Protein AF-A0A0F8P753-F1 (afdb_monomer_lite)

pLDDT: mean 91.33, std 6.66, range [56.22, 97.69]

Secondary structure (DSSP, 8-state):
-EEEEEEETTTEEEEEEEEE-TTT--EEE---HHHHHHHHHHHHHHHHHHHHHHHTT--HHHHHHHHHTTS---HHHHHHHHHHHHTT------TT-EEEEEEEE--EETTEE-EEEEEEETTT--EEEEEEES---HHHHHHHHHHHS-TTS-EEEEE-S-TTHHHHHHHHHGGGEEEEE-HHHHHHHHHHHS-S--

Foldseek 3Di:
DAWDWDDDPQPGIDIWDKDADPPPRDIDIDDPVVVVVVVVVVLVVVLVVLVVCVVVVQQLCNSQVVCVVPPHDDSVRSVVSNVVVVVPDDDDDDPFAFEKEWEWDFDDDVPATKIWIWIAGPPVRDTQDTDIGSDDDLVVVLVVCVVRDDLVAQYEYEYAPPVCVVVSVCVRNPPSYDYDYDVVNVVVVVCVVVPPPD

Organism: Methanosarcina mazei (NCBI:txid2209)

Structure (mmCIF, N/CA/C/O backbone):
data_AF-A0A0F8P753-F1
#
_entry.id   AF-A0A0F8P753-F1
#
loop_
_atom_site.group_PDB
_atom_site.id
_atom_site.type_symbol
_atom_site.label_atom_id
_atom_site.label_alt_id
_atom_site.label_comp_id
_atom_site.label_asym_id
_atom_site.label_entity_id
_atom_site.label_seq_id
_atom_site.pdbx_PDB_ins_code
_atom_site.Cartn_x
_atom_site.Cartn_y
_atom_site.Cartn_z
_atom_site.occupancy
_atom_site.B_iso_or_equiv
_atom_site.auth_seq_id
_atom_site.auth_comp_id
_atom_site.auth_asym_id
_atom_site.auth_atom_id
_atom_site.pdbx_PDB_model_num
ATOM 1 N N . ASN A 1 1 ? 41.360 5.428 -37.381 1.00 76.94 1 ASN A N 1
ATOM 2 C CA . ASN A 1 1 ? 39.935 5.604 -37.027 1.00 76.94 1 ASN A CA 1
ATOM 3 C C . ASN A 1 1 ? 39.273 4.241 -37.051 1.00 76.94 1 ASN A C 1
ATOM 5 O O . ASN A 1 1 ? 39.752 3.379 -37.779 1.00 76.94 1 ASN A O 1
ATOM 9 N N . GLY A 1 2 ? 38.281 4.022 -36.202 1.00 89.81 2 GLY A N 1
ATOM 10 C CA . GLY A 1 2 ? 37.614 2.740 -35.993 1.00 89.81 2 GLY A CA 1
ATOM 11 C C . GLY A 1 2 ? 36.226 2.973 -35.409 1.00 89.81 2 GLY A C 1
ATOM 12 O O . GLY A 1 2 ? 35.661 4.047 -35.599 1.00 89.81 2 GLY A O 1
ATOM 13 N N . TYR A 1 3 ? 35.701 1.994 -34.686 1.00 92.56 3 TYR A N 1
ATOM 14 C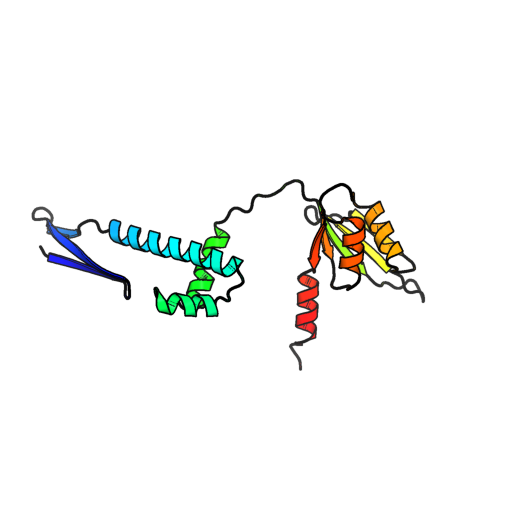 CA . TYR A 1 3 ? 34.392 2.082 -34.053 1.00 92.56 3 TYR A CA 1
ATOM 15 C C . TYR A 1 3 ? 34.370 1.305 -32.740 1.00 92.56 3 TYR A C 1
ATOM 17 O O . TYR A 1 3 ? 35.212 0.429 -32.527 1.00 92.56 3 TYR A O 1
ATOM 25 N N . ASN A 1 4 ? 33.396 1.612 -31.891 1.00 93.25 4 ASN A N 1
ATOM 26 C CA . ASN A 1 4 ? 33.094 0.860 -30.682 1.00 93.25 4 ASN A CA 1
ATOM 27 C C . ASN A 1 4 ? 31.622 0.397 -30.733 1.00 93.25 4 ASN A C 1
ATOM 29 O O . ASN A 1 4 ? 30.740 1.213 -31.018 1.00 93.25 4 ASN A O 1
ATOM 33 N N . PRO A 1 5 ? 31.339 -0.898 -30.507 1.00 93.38 5 PRO A N 1
ATOM 34 C CA . PRO A 1 5 ? 29.973 -1.395 -30.415 1.00 93.38 5 PRO A CA 1
ATOM 35 C C . PRO A 1 5 ? 29.381 -1.108 -29.030 1.00 93.38 5 PRO A C 1
ATOM 37 O O . PRO A 1 5 ? 30.043 -1.296 -28.008 1.00 93.38 5 PRO A O 1
ATOM 40 N N . HIS A 1 6 ? 28.111 -0.714 -28.999 1.00 93.44 6 HIS A N 1
ATOM 41 C CA . HIS A 1 6 ? 27.317 -0.578 -27.781 1.00 93.44 6 HIS A CA 1
ATOM 42 C C . HIS A 1 6 ? 26.113 -1.513 -27.863 1.00 93.44 6 HIS A C 1
ATOM 44 O O . HIS A 1 6 ? 25.147 -1.259 -28.585 1.00 93.44 6 HIS A O 1
ATOM 50 N N . THR A 1 7 ? 26.171 -2.609 -27.110 1.00 93.38 7 THR A N 1
ATOM 51 C CA . THR A 1 7 ? 25.202 -3.710 -27.192 1.00 93.38 7 THR A CA 1
ATOM 52 C C . THR A 1 7 ? 24.274 -3.727 -25.982 1.00 93.38 7 THR A C 1
ATOM 54 O O . THR A 1 7 ? 24.704 -3.623 -24.831 1.00 93.38 7 THR A O 1
ATOM 57 N N . LYS A 1 8 ? 22.982 -3.956 -26.222 1.00 90.62 8 LYS A N 1
ATOM 58 C CA . LYS A 1 8 ? 22.013 -4.340 -25.197 1.00 90.62 8 LYS A CA 1
ATOM 59 C C . LYS A 1 8 ? 21.340 -5.646 -25.601 1.00 90.62 8 LYS A C 1
ATOM 61 O O . LYS A 1 8 ? 20.565 -5.696 -26.553 1.00 90.62 8 LYS A O 1
ATOM 66 N N . GLN A 1 9 ? 21.614 -6.701 -24.835 1.00 88.38 9 GLN A N 1
ATOM 67 C CA . GLN A 1 9 ? 21.029 -8.021 -25.065 1.00 88.38 9 GLN A CA 1
ATOM 68 C C . GLN A 1 9 ? 19.495 -7.954 -25.103 1.00 88.38 9 GLN A C 1
ATOM 70 O O . GLN A 1 9 ? 18.877 -7.335 -24.235 1.00 88.38 9 GLN A O 1
ATOM 75 N N . GLY A 1 10 ? 18.908 -8.589 -26.121 1.00 84.50 10 GLY A N 1
ATOM 76 C CA . GLY A 1 10 ? 17.462 -8.614 -26.355 1.00 84.50 10 GLY A CA 1
ATOM 77 C C . GLY A 1 10 ? 16.883 -7.339 -26.975 1.00 84.50 10 GLY A C 1
ATOM 78 O O . GLY A 1 10 ? 15.688 -7.308 -27.235 1.00 84.50 10 GLY A O 1
ATOM 79 N N . LEU A 1 11 ? 17.696 -6.299 -27.201 1.00 88.06 11 LEU A N 1
ATOM 80 C CA . LEU A 1 11 ? 17.253 -5.040 -27.807 1.00 88.06 11 LEU A CA 1
ATOM 81 C C . LEU A 1 11 ? 17.988 -4.752 -29.117 1.00 88.06 11 LEU A C 1
ATOM 83 O O . LEU A 1 11 ? 17.352 -4.527 -30.140 1.00 88.06 11 LEU A O 1
ATOM 87 N N . GLY A 1 12 ? 19.321 -4.771 -29.098 1.00 90.81 12 GLY A N 1
ATOM 88 C CA . GLY A 1 12 ? 20.119 -4.501 -30.289 1.00 90.81 12 GLY A CA 1
ATOM 89 C C . GLY A 1 12 ? 21.536 -4.041 -29.982 1.00 90.81 12 GLY A C 1
ATOM 90 O O . GLY A 1 12 ? 21.954 -3.954 -28.826 1.00 90.81 12 GLY A O 1
ATOM 91 N N . GLU A 1 13 ? 22.267 -3.746 -31.046 1.00 94.69 13 GLU A N 1
ATOM 92 C CA . GLU A 1 13 ? 23.615 -3.195 -31.017 1.00 94.69 13 GLU A CA 1
ATOM 93 C C . GLU A 1 13 ? 23.675 -1.994 -31.948 1.00 94.69 13 GLU A C 1
ATOM 95 O O . GLU A 1 13 ? 23.110 -2.021 -33.043 1.00 94.69 13 GLU A O 1
ATOM 100 N N . ILE A 1 14 ? 24.378 -0.956 -31.513 1.00 94.62 14 ILE A N 1
ATOM 101 C CA . ILE A 1 14 ? 24.741 0.165 -32.368 1.00 94.62 14 ILE A CA 1
ATOM 102 C C . ILE A 1 14 ? 26.260 0.285 -32.450 1.00 94.62 14 ILE A C 1
ATOM 104 O O . ILE A 1 14 ? 26.987 -0.146 -31.554 1.00 94.62 14 ILE A O 1
ATOM 108 N N . ILE A 1 15 ? 26.741 0.881 -33.534 1.00 95.00 15 ILE A N 1
ATOM 109 C CA . ILE A 1 15 ? 28.165 1.058 -33.799 1.00 95.00 15 ILE A CA 1
ATOM 110 C C . ILE A 1 15 ? 28.455 2.552 -33.811 1.00 95.00 15 ILE A C 1
ATOM 112 O O . ILE A 1 15 ? 27.854 3.285 -34.592 1.00 95.00 15 ILE A O 1
ATOM 116 N N . ILE A 1 16 ? 29.381 2.988 -32.961 1.00 96.06 16 ILE A N 1
ATOM 117 C CA . ILE A 1 16 ? 29.716 4.401 -32.791 1.00 96.06 16 ILE A CA 1
ATOM 118 C C . ILE A 1 16 ? 31.117 4.674 -33.323 1.00 96.06 16 ILE A C 1
ATOM 120 O O . ILE A 1 16 ? 32.059 3.926 -33.040 1.00 96.06 16 ILE A O 1
ATOM 124 N N . GLY A 1 17 ? 31.254 5.741 -34.112 1.00 94.62 17 GLY A N 1
ATOM 125 C CA . GLY A 1 17 ? 32.521 6.138 -34.708 1.00 94.62 17 GLY A CA 1
ATOM 126 C C . GLY A 1 17 ? 33.562 6.514 -33.655 1.00 94.62 17 GLY A C 1
ATOM 127 O O . GLY A 1 17 ? 33.274 7.154 -32.648 1.00 94.62 17 GLY A O 1
ATOM 128 N N . ARG A 1 18 ? 34.814 6.125 -33.894 1.00 94.75 18 ARG A N 1
ATOM 129 C CA . ARG A 1 18 ? 35.960 6.446 -33.040 1.00 94.75 18 ARG A CA 1
ATOM 130 C C . ARG A 1 18 ? 37.100 6.991 -33.886 1.00 94.75 18 ARG A C 1
ATOM 132 O O . ARG A 1 18 ? 37.549 6.360 -34.849 1.00 94.75 18 ARG A O 1
ATOM 139 N N . TYR A 1 19 ? 37.667 8.119 -33.486 1.00 93.06 19 TYR A N 1
ATOM 140 C CA . TYR A 1 19 ? 38.787 8.734 -34.194 1.00 93.06 19 TYR A CA 1
ATOM 141 C C . TYR A 1 19 ? 39.916 9.139 -33.249 1.00 93.06 19 TYR A C 1
ATOM 143 O O . TYR A 1 19 ? 39.723 9.359 -32.055 1.00 93.06 19 TYR A O 1
ATOM 151 N N . LYS A 1 20 ? 41.137 9.190 -33.787 1.00 93.38 20 LYS A N 1
ATOM 152 C CA . LYS A 1 20 ? 42.319 9.666 -33.059 1.00 93.38 20 LYS A CA 1
ATOM 153 C C . LYS A 1 20 ? 42.666 11.057 -33.569 1.00 93.38 20 LYS A C 1
ATOM 155 O O . LYS A 1 20 ? 42.886 11.225 -34.765 1.00 93.38 20 LYS A O 1
ATOM 160 N N . CYS A 1 21 ? 42.716 12.040 -32.677 1.00 91.44 21 CYS A N 1
ATOM 161 C CA . CYS A 1 21 ? 43.089 13.401 -33.029 1.00 91.44 21 CYS A CA 1
ATOM 162 C C . CYS A 1 21 ? 44.5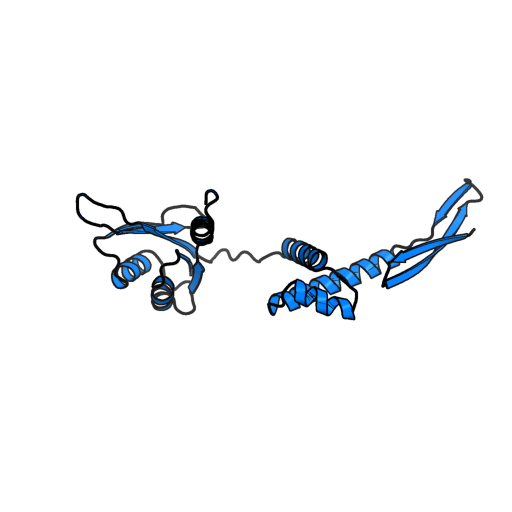57 13.440 -33.468 1.00 91.44 21 CYS A C 1
ATOM 164 O O . CYS A 1 21 ? 45.448 13.050 -32.713 1.00 91.44 21 CYS A O 1
ATOM 166 N N . SER A 1 22 ? 44.822 13.930 -34.679 1.00 90.94 22 SER A N 1
ATOM 167 C CA . SER A 1 22 ? 46.184 14.023 -35.218 1.00 90.94 22 SER A CA 1
ATOM 168 C C . SER A 1 22 ? 47.054 15.056 -34.496 1.00 90.94 22 SER A C 1
ATOM 170 O O . SER A 1 22 ? 48.271 14.944 -34.548 1.00 90.94 22 SER A O 1
ATOM 172 N N . ASN A 1 23 ? 46.447 16.036 -33.814 1.00 92.31 23 ASN A N 1
ATOM 173 C CA . ASN A 1 23 ? 47.168 17.122 -33.146 1.00 92.31 23 ASN A CA 1
ATOM 174 C C . ASN A 1 23 ? 47.616 16.763 -31.717 1.00 92.31 23 ASN A C 1
ATOM 176 O O . ASN A 1 23 ? 48.770 16.960 -31.362 1.00 92.31 23 ASN A O 1
ATOM 180 N N . CYS A 1 24 ? 46.719 16.218 -30.890 1.00 93.44 24 CYS A N 1
ATOM 181 C CA . CYS A 1 24 ? 47.019 15.875 -29.490 1.00 93.44 24 CYS A CA 1
ATOM 182 C C . CYS A 1 24 ? 47.137 14.365 -29.229 1.00 93.44 24 CYS A C 1
ATOM 184 O O . CYS A 1 24 ? 47.465 13.956 -28.119 1.00 93.44 24 CYS A O 1
ATOM 186 N N . GLY A 1 25 ? 46.856 13.516 -30.221 1.00 90.12 25 GLY A N 1
ATOM 187 C CA . GLY A 1 25 ? 46.958 12.061 -30.098 1.00 90.12 25 GLY A CA 1
ATOM 188 C C . GLY A 1 25 ? 45.864 11.396 -29.254 1.00 90.12 25 GLY A C 1
ATOM 189 O O . GLY A 1 25 ? 45.857 10.164 -29.172 1.00 90.12 25 GLY A O 1
ATOM 190 N N . SER A 1 26 ? 44.936 12.154 -28.657 1.00 92.44 26 SER A N 1
ATOM 191 C CA . SER A 1 26 ? 43.806 11.604 -27.901 1.00 92.44 26 SER A CA 1
ATOM 192 C C . SER A 1 26 ? 42.821 10.877 -28.811 1.00 92.44 26 SER A C 1
ATOM 194 O O . SER A 1 26 ? 42.667 11.182 -29.994 1.00 92.44 26 SER A O 1
ATOM 196 N N . THR A 1 27 ? 42.151 9.880 -28.244 1.00 91.38 27 THR A N 1
ATOM 197 C CA . THR A 1 27 ? 41.047 9.187 -28.903 1.00 91.38 27 THR A CA 1
ATOM 198 C C . THR A 1 27 ? 39.735 9.829 -28.480 1.00 91.38 27 THR A C 1
ATOM 200 O O . THR A 1 27 ? 39.522 10.027 -27.288 1.00 91.38 27 THR A O 1
ATOM 203 N N . HIS A 1 28 ? 38.858 10.076 -29.443 1.00 91.56 28 HIS A N 1
ATOM 204 C CA . HIS A 1 28 ? 37.487 10.504 -29.218 1.00 91.56 28 HIS A CA 1
ATOM 205 C C . HIS A 1 28 ? 36.523 9.481 -29.816 1.00 91.56 28 HIS A C 1
ATOM 207 O O . HIS A 1 28 ? 36.839 8.814 -30.808 1.00 91.56 28 HIS A O 1
ATOM 213 N N . GLU A 1 29 ? 35.371 9.350 -29.179 1.00 93.75 29 GLU A N 1
ATOM 214 C CA . GLU A 1 29 ? 34.224 8.592 -29.659 1.00 93.75 29 GLU A CA 1
ATOM 215 C C . GLU A 1 29 ? 33.122 9.597 -30.006 1.00 93.75 29 GLU A C 1
ATOM 217 O O . GLU A 1 29 ? 33.017 10.644 -29.362 1.00 93.75 29 GLU A O 1
ATOM 222 N N . GLU A 1 30 ? 32.363 9.315 -31.059 1.00 93.44 30 GLU A N 1
ATOM 223 C CA . GLU A 1 30 ? 31.163 10.071 -31.397 1.00 93.44 30 GLU A CA 1
ATOM 224 C C . GLU A 1 30 ? 30.104 9.934 -30.296 1.00 93.44 30 GLU A C 1
ATOM 226 O O . GLU A 1 30 ? 30.118 9.004 -29.490 1.00 93.44 30 GLU A O 1
ATOM 231 N N . ASP A 1 31 ? 29.193 10.898 -30.236 1.00 92.56 31 ASP A N 1
ATOM 232 C CA . ASP A 1 31 ? 28.133 10.868 -29.241 1.00 92.56 31 ASP A CA 1
ATOM 233 C C . ASP A 1 31 ? 27.194 9.672 -29.464 1.00 92.56 31 ASP A C 1
ATOM 235 O O . ASP A 1 31 ? 26.782 9.378 -30.587 1.00 92.56 31 ASP A O 1
ATOM 239 N N . HIS A 1 32 ? 26.850 8.996 -28.371 1.00 92.88 32 HIS A N 1
ATOM 240 C CA . HIS A 1 32 ? 25.924 7.867 -28.355 1.00 92.88 32 HIS A CA 1
ATOM 241 C C . HIS A 1 32 ? 24.753 8.090 -27.395 1.00 92.88 32 HIS A C 1
ATOM 243 O O . HIS A 1 32 ? 24.029 7.141 -27.084 1.00 92.88 32 HIS A O 1
ATOM 249 N N . SER A 1 33 ? 24.539 9.336 -26.953 1.00 94.38 33 SER A N 1
ATOM 250 C CA . SER A 1 33 ? 23.432 9.722 -26.071 1.00 94.38 33 SER A CA 1
ATOM 251 C C . SER A 1 33 ? 22.077 9.219 -26.576 1.00 94.38 33 SER A C 1
ATOM 253 O O . SER A 1 33 ? 21.326 8.631 -25.806 1.00 94.38 33 SER A O 1
ATOM 255 N N . PHE A 1 34 ? 21.829 9.290 -27.889 1.00 93.19 34 PHE A N 1
ATOM 256 C CA . PHE A 1 34 ? 20.616 8.765 -28.525 1.00 93.19 34 PHE A CA 1
ATOM 257 C C . PHE A 1 34 ? 20.297 7.307 -28.140 1.00 93.19 34 PHE A C 1
ATOM 259 O O . PHE A 1 34 ? 19.133 6.949 -27.963 1.00 93.19 34 PHE A O 1
ATOM 266 N N . TRP A 1 35 ? 21.310 6.445 -27.997 1.00 94.19 35 TRP A N 1
ATOM 267 C CA . TRP A 1 35 ? 21.109 5.049 -27.595 1.00 94.19 35 TRP A CA 1
ATOM 268 C C . TRP A 1 35 ? 20.723 4.906 -26.129 1.00 94.19 35 TRP A C 1
ATOM 270 O O . TRP A 1 35 ? 19.882 4.071 -25.783 1.00 94.19 35 TRP A O 1
ATOM 280 N N . GLU A 1 36 ? 21.324 5.716 -25.261 1.00 94.12 36 GLU A N 1
ATOM 281 C CA . GLU A 1 36 ? 20.952 5.775 -23.850 1.00 94.12 36 GLU A CA 1
ATOM 282 C C . GLU A 1 36 ? 19.537 6.338 -23.676 1.00 94.12 36 GLU A C 1
ATOM 284 O O . GLU A 1 36 ? 18.738 5.761 -22.932 1.00 94.12 36 GLU A O 1
ATOM 289 N N . ASP A 1 37 ? 19.186 7.377 -24.433 1.00 95.19 37 ASP A N 1
ATOM 290 C CA . ASP A 1 37 ? 17.862 7.999 -24.427 1.00 95.19 37 ASP A CA 1
ATOM 291 C C . ASP A 1 37 ? 16.785 7.022 -24.911 1.00 95.19 37 ASP A C 1
ATOM 293 O O . ASP A 1 37 ? 15.744 6.869 -24.268 1.00 95.19 37 ASP A O 1
ATOM 297 N N . LEU A 1 38 ? 17.050 6.277 -25.991 1.00 93.69 38 LEU A N 1
ATOM 298 C CA . LEU A 1 38 ? 16.129 5.261 -26.505 1.00 93.69 38 LEU A CA 1
ATOM 299 C C . LEU A 1 38 ? 15.880 4.143 -25.482 1.00 93.69 38 LEU A C 1
ATOM 301 O O . LEU A 1 38 ? 14.736 3.728 -25.276 1.00 93.69 38 LEU A O 1
ATOM 305 N N . LYS A 1 39 ? 16.935 3.654 -24.816 1.00 93.56 39 LYS A N 1
ATOM 306 C CA . LYS A 1 39 ? 16.803 2.645 -23.749 1.00 93.56 39 LYS A CA 1
ATOM 307 C C . LYS A 1 39 ? 16.012 3.187 -22.563 1.00 93.56 39 LYS A C 1
ATOM 309 O O . LYS A 1 39 ? 15.191 2.457 -22.009 1.00 93.56 39 LYS A O 1
ATOM 314 N N . THR A 1 40 ? 16.258 4.436 -22.183 1.00 93.19 40 THR A N 1
ATOM 315 C CA . THR A 1 40 ? 15.554 5.106 -21.083 1.00 93.19 40 THR A CA 1
ATOM 316 C C . THR A 1 40 ? 14.064 5.212 -21.394 1.00 93.19 40 THR A C 1
ATOM 318 O O . THR A 1 40 ? 13.252 4.697 -20.628 1.00 93.19 40 THR A O 1
ATOM 321 N N . LEU A 1 41 ? 13.710 5.724 -22.576 1.00 94.06 41 LEU A N 1
ATOM 322 C CA . LEU A 1 41 ? 12.324 5.828 -23.039 1.00 94.06 41 LEU A CA 1
ATOM 323 C C . LEU A 1 41 ? 11.602 4.471 -23.042 1.00 94.06 41 LEU A C 1
ATOM 325 O O . LEU A 1 41 ? 10.448 4.367 -22.615 1.00 94.06 41 LEU A O 1
ATOM 329 N N . LEU A 1 42 ? 12.279 3.416 -23.506 1.00 93.00 42 LEU A N 1
ATOM 330 C CA . LEU A 1 42 ? 11.729 2.061 -23.503 1.00 93.00 42 LEU A CA 1
ATOM 331 C C . LEU A 1 42 ? 11.444 1.569 -22.078 1.00 93.00 42 LEU A C 1
ATOM 333 O O . LEU A 1 42 ? 10.379 1.012 -21.814 1.00 93.00 42 LEU A O 1
ATOM 337 N N . TYR A 1 43 ? 12.384 1.751 -21.151 1.00 91.19 43 TYR A N 1
ATOM 338 C CA . TYR A 1 43 ? 12.215 1.288 -19.773 1.00 91.19 43 TYR A CA 1
ATOM 339 C C . TYR A 1 43 ? 11.174 2.098 -19.005 1.00 91.19 43 TYR A C 1
ATOM 341 O O . TYR A 1 43 ? 10.416 1.509 -18.236 1.00 91.19 43 TYR A O 1
ATOM 349 N N . ASP A 1 44 ? 11.072 3.399 -19.255 1.00 91.00 44 ASP A N 1
ATOM 350 C CA . ASP A 1 44 ? 10.013 4.232 -18.686 1.00 91.00 44 ASP A CA 1
ATOM 351 C C . ASP A 1 44 ? 8.635 3.805 -19.207 1.00 91.00 44 ASP A C 1
ATOM 353 O O . ASP A 1 44 ? 7.681 3.686 -18.436 1.00 91.00 44 ASP A O 1
ATOM 357 N N . SER A 1 45 ? 8.543 3.442 -20.490 1.00 92.69 45 SER A N 1
ATOM 358 C CA . SER A 1 45 ? 7.319 2.872 -21.066 1.00 92.69 45 SER A CA 1
ATOM 359 C C . SER A 1 45 ? 6.936 1.543 -20.405 1.00 92.69 45 SER A C 1
ATOM 361 O O . SER A 1 45 ? 5.760 1.313 -20.116 1.00 92.69 45 SER A O 1
ATOM 363 N N . PHE A 1 46 ? 7.914 0.679 -20.102 1.00 93.31 46 PHE A N 1
ATOM 364 C CA . PHE A 1 46 ? 7.659 -0.542 -19.334 1.00 93.31 46 PHE A CA 1
ATOM 365 C C . PHE A 1 46 ? 7.185 -0.251 -17.908 1.00 93.31 46 PHE A C 1
ATOM 367 O O . PHE A 1 46 ? 6.285 -0.937 -17.435 1.00 93.31 46 PHE A O 1
ATOM 374 N N . ASN A 1 47 ? 7.717 0.771 -17.234 1.00 91.62 47 ASN A N 1
ATOM 375 C CA . ASN A 1 47 ? 7.256 1.142 -15.893 1.00 91.62 47 ASN A CA 1
ATOM 376 C C . ASN A 1 47 ? 5.778 1.545 -15.894 1.00 91.62 47 ASN A C 1
ATOM 378 O O . ASN A 1 47 ? 5.009 1.026 -15.084 1.00 91.62 47 ASN A O 1
ATOM 382 N N . ASN A 1 48 ? 5.368 2.385 -16.847 1.00 91.25 48 ASN A N 1
ATOM 383 C CA . ASN A 1 48 ? 3.965 2.770 -17.023 1.00 91.25 48 ASN A CA 1
ATOM 384 C C . ASN A 1 48 ? 3.085 1.541 -17.297 1.00 91.25 48 ASN A C 1
ATOM 386 O O . ASN A 1 48 ? 2.015 1.375 -16.711 1.00 91.25 48 ASN A O 1
ATOM 390 N N . PHE A 1 49 ? 3.562 0.627 -18.145 1.00 94.25 49 PHE A N 1
ATOM 391 C CA . PHE A 1 49 ? 2.872 -0.631 -18.423 1.00 94.25 49 PHE A CA 1
ATOM 392 C C . PHE A 1 49 ? 2.713 -1.500 -17.163 1.00 94.25 49 PHE A C 1
ATOM 394 O O . PHE A 1 49 ? 1.624 -2.013 -16.894 1.00 94.25 49 PHE A O 1
ATOM 401 N N . PHE A 1 50 ? 3.757 -1.617 -16.338 1.00 95.25 50 PHE A N 1
ATOM 402 C CA . PHE A 1 50 ? 3.694 -2.347 -15.070 1.00 95.25 50 PHE A CA 1
ATOM 403 C C . PHE A 1 50 ? 2.698 -1.721 -14.098 1.00 95.25 50 PHE A C 1
ATOM 405 O O . PHE A 1 50 ? 1.960 -2.458 -13.446 1.00 95.25 50 PHE A O 1
ATOM 412 N N . GLN A 1 51 ? 2.638 -0.391 -14.013 1.00 92.38 51 GLN A N 1
ATOM 413 C CA . GLN A 1 51 ? 1.668 0.307 -13.166 1.00 92.38 51 GLN A CA 1
ATOM 414 C C . GLN A 1 51 ? 0.226 -0.042 -13.550 1.00 92.38 51 GLN A C 1
ATOM 416 O O . GLN A 1 51 ? -0.567 -0.385 -12.674 1.00 92.38 51 GLN A O 1
ATOM 421 N N . VAL A 1 52 ? -0.096 -0.052 -14.848 1.00 94.75 52 VAL A N 1
ATOM 422 C CA . VAL A 1 52 ? -1.426 -0.448 -15.343 1.00 94.75 52 VAL A CA 1
ATOM 423 C C . VAL A 1 52 ? -1.744 -1.900 -14.977 1.00 94.75 52 VAL A C 1
ATOM 425 O O . VAL A 1 52 ? -2.821 -2.195 -14.459 1.00 94.75 52 VAL A O 1
ATOM 428 N N . LEU A 1 53 ? -0.803 -2.825 -15.171 1.00 96.12 53 LEU A N 1
ATOM 429 C CA . LEU A 1 53 ? -1.013 -4.228 -14.800 1.00 96.12 53 LEU A CA 1
ATOM 430 C C . LEU A 1 53 ? -1.197 -4.408 -13.285 1.00 96.12 53 LEU A C 1
ATOM 432 O O . LEU A 1 53 ? -2.045 -5.191 -12.849 1.00 96.12 53 LEU A O 1
ATOM 436 N N . ARG A 1 54 ? -0.451 -3.656 -12.469 1.00 95.06 54 ARG A N 1
ATOM 437 C CA . ARG A 1 54 ? -0.606 -3.657 -11.008 1.00 95.06 54 ARG A CA 1
ATOM 438 C C . ARG A 1 54 ? -1.936 -3.064 -10.562 1.00 95.06 54 ARG A C 1
ATOM 440 O O . ARG A 1 54 ? -2.529 -3.619 -9.639 1.00 95.06 54 ARG A O 1
ATOM 447 N N . TYR A 1 55 ? -2.427 -2.027 -11.236 1.00 92.50 55 TYR A N 1
ATOM 448 C CA . TYR A 1 55 ? -3.770 -1.483 -11.023 1.00 92.50 55 TYR A CA 1
ATOM 449 C C . TYR A 1 55 ? -4.858 -2.542 -11.267 1.00 92.50 55 TYR A C 1
ATOM 451 O O . TYR A 1 55 ? -5.801 -2.662 -10.489 1.00 92.50 55 TYR A O 1
ATOM 459 N N . HIS A 1 56 ? -4.674 -3.400 -12.273 1.00 95.81 56 HIS A N 1
ATOM 460 C CA . HIS A 1 56 ? -5.544 -4.552 -12.540 1.00 95.81 56 HIS A CA 1
ATOM 461 C C . HIS A 1 56 ? -5.210 -5.808 -11.710 1.00 95.81 56 HIS A C 1
ATOM 463 O O . HIS A 1 56 ? -5.643 -6.909 -12.046 1.00 95.81 56 HIS A O 1
ATOM 469 N N . ASN A 1 57 ? -4.468 -5.665 -10.607 1.00 93.69 57 ASN A N 1
ATOM 470 C CA . ASN A 1 57 ? -4.104 -6.734 -9.670 1.00 93.69 57 ASN A CA 1
ATOM 471 C C . ASN A 1 57 ? -3.277 -7.895 -10.258 1.00 93.69 57 ASN A C 1
ATOM 473 O O . ASN A 1 57 ? -3.123 -8.925 -9.598 1.00 93.69 57 ASN A O 1
ATOM 477 N N . VAL A 1 58 ? -2.662 -7.740 -11.433 1.00 97.06 58 VAL A N 1
ATOM 478 C CA . VAL A 1 58 ? -1.796 -8.776 -12.025 1.00 97.06 58 VAL A CA 1
ATOM 479 C C . VAL A 1 58 ? -0.538 -8.939 -11.177 1.00 97.06 58 VAL A C 1
ATOM 481 O O . VAL A 1 58 ? 0.179 -7.968 -10.932 1.00 97.06 58 VAL A O 1
ATOM 484 N N . SER A 1 59 ? -0.264 -10.151 -10.690 1.00 97.06 59 SER A N 1
ATOM 485 C CA . SER A 1 59 ? 0.891 -10.416 -9.821 1.00 97.06 59 SER A CA 1
ATOM 486 C C . SER A 1 59 ? 2.217 -10.092 -10.523 1.00 97.06 59 SER A C 1
ATOM 488 O O . SER A 1 59 ? 2.310 -10.150 -11.743 1.00 97.06 59 SER A O 1
ATOM 490 N N . TYR A 1 60 ? 3.278 -9.789 -9.767 1.00 97.12 60 TYR A N 1
ATOM 491 C CA . TYR A 1 60 ? 4.602 -9.543 -10.361 1.00 97.12 60 TYR A CA 1
ATOM 492 C C . TYR A 1 60 ? 5.151 -10.748 -11.141 1.00 97.12 60 TYR A C 1
ATOM 494 O O . TYR A 1 60 ? 5.928 -10.556 -12.069 1.00 97.12 60 TYR A O 1
ATOM 502 N N . GLU A 1 61 ? 4.745 -11.966 -10.763 1.00 97.69 61 GLU A N 1
ATOM 503 C CA . GLU A 1 61 ? 5.027 -13.182 -11.535 1.00 97.69 61 GLU A CA 1
ATOM 504 C C . GLU A 1 61 ? 4.274 -13.144 -12.868 1.00 97.69 61 GLU A C 1
ATOM 506 O O . GLU A 1 61 ? 4.893 -13.217 -13.915 1.00 97.69 61 GLU A O 1
ATOM 511 N N . GLY A 1 62 ? 2.965 -12.873 -12.847 1.00 97.38 62 GLY A N 1
ATOM 512 C CA . GLY A 1 62 ? 2.173 -12.770 -14.075 1.00 97.38 62 GLY A CA 1
ATOM 513 C C . GLY A 1 62 ? 2.647 -11.652 -15.008 1.00 97.38 62 GLY A C 1
ATOM 514 O O . GLY A 1 62 ? 2.602 -11.799 -16.223 1.00 97.38 62 GLY A O 1
ATOM 515 N N . ILE A 1 63 ? 3.153 -10.540 -14.465 1.00 97.62 63 ILE A N 1
ATOM 516 C CA . ILE A 1 63 ? 3.789 -9.493 -15.278 1.00 97.62 63 ILE A CA 1
ATOM 517 C C . ILE A 1 63 ? 5.103 -10.003 -15.890 1.00 97.62 63 ILE A C 1
ATOM 519 O O . ILE A 1 63 ? 5.370 -9.706 -17.050 1.00 97.62 63 ILE A O 1
ATOM 523 N N . SER A 1 64 ? 5.909 -10.765 -15.141 1.00 97.69 64 SER A N 1
ATOM 524 C CA . SER A 1 64 ? 7.114 -11.433 -15.660 1.00 97.69 64 SER A CA 1
ATOM 525 C C . SER A 1 64 ? 6.757 -12.332 -16.847 1.00 97.69 64 SER A C 1
ATOM 527 O O . SER A 1 64 ? 7.351 -12.181 -17.910 1.00 97.69 64 SER A O 1
ATOM 529 N N . ASP A 1 65 ? 5.726 -13.168 -16.698 1.00 97.69 65 ASP A N 1
ATOM 530 C CA . ASP A 1 65 ? 5.250 -14.076 -17.748 1.00 97.69 65 ASP A CA 1
ATOM 531 C C . ASP A 1 65 ? 4.803 -13.311 -19.004 1.00 97.69 65 ASP A C 1
ATOM 533 O O . ASP A 1 65 ? 5.132 -13.688 -20.125 1.00 97.69 65 ASP A O 1
ATOM 537 N N . VAL A 1 66 ? 4.082 -12.193 -18.840 1.00 96.25 66 VAL A N 1
ATOM 538 C CA . VAL A 1 66 ? 3.702 -11.318 -19.966 1.00 96.25 66 VAL A CA 1
ATOM 539 C C . VAL A 1 66 ? 4.940 -10.722 -20.643 1.00 96.25 66 VAL A C 1
ATOM 541 O O . VAL A 1 66 ? 5.004 -10.642 -21.871 1.00 96.25 66 VAL A O 1
ATOM 544 N N . MET A 1 67 ? 5.933 -10.305 -19.859 1.00 94.81 67 MET A N 1
ATOM 545 C CA . MET A 1 67 ? 7.153 -9.701 -20.387 1.00 94.81 67 MET A CA 1
ATOM 546 C C . MET A 1 67 ? 8.046 -10.693 -21.122 1.00 94.81 67 MET A C 1
ATOM 548 O O . MET A 1 67 ? 8.768 -10.263 -22.019 1.00 94.81 67 MET A O 1
ATOM 552 N N . ASP A 1 68 ? 7.968 -11.991 -20.836 1.00 94.69 68 ASP A N 1
ATOM 553 C CA . ASP A 1 68 ? 8.713 -13.011 -21.582 1.00 94.69 68 ASP A CA 1
ATOM 554 C C . ASP A 1 68 ? 8.353 -13.037 -23.079 1.00 94.69 68 ASP A C 1
ATOM 556 O O . ASP A 1 68 ? 9.201 -13.370 -23.907 1.00 94.69 68 ASP A O 1
ATOM 560 N N . PHE A 1 69 ? 7.144 -12.595 -23.451 1.00 93.19 69 PHE A N 1
ATOM 561 C CA . PHE A 1 69 ? 6.727 -12.452 -24.853 1.00 93.19 69 PHE A CA 1
ATOM 562 C C . PHE A 1 69 ? 7.216 -11.162 -25.528 1.00 93.19 69 PHE A C 1
ATOM 564 O O . PHE A 1 69 ? 7.203 -11.075 -26.755 1.00 93.19 69 PHE A O 1
ATOM 571 N N . ILE A 1 70 ? 7.601 -10.145 -24.752 1.00 91.31 70 ILE A N 1
ATOM 572 C CA . ILE A 1 70 ? 7.900 -8.792 -25.252 1.00 91.31 70 ILE A CA 1
ATOM 573 C C . ILE A 1 70 ? 9.395 -8.502 -25.123 1.00 91.31 70 ILE A C 1
ATOM 575 O O . ILE A 1 70 ? 10.092 -8.254 -26.103 1.00 91.31 70 ILE A O 1
ATOM 579 N N . PHE A 1 71 ? 9.876 -8.503 -23.885 1.00 91.38 71 PHE A N 1
ATOM 580 C CA . PHE A 1 71 ? 11.260 -8.280 -23.508 1.00 91.38 71 PHE A CA 1
ATOM 581 C C . PHE A 1 71 ? 11.455 -8.887 -22.111 1.00 91.38 71 PHE A C 1
ATOM 583 O O . PHE A 1 71 ? 11.002 -8.272 -21.141 1.00 91.38 71 PHE A O 1
ATOM 590 N N . PRO A 1 72 ? 12.101 -10.061 -21.979 1.00 92.56 72 PRO A N 1
ATOM 591 C CA . PRO A 1 72 ? 12.133 -10.811 -20.727 1.00 92.56 72 PRO A CA 1
ATOM 592 C C . PRO A 1 72 ? 12.577 -9.976 -19.525 1.00 92.56 72 PRO A C 1
ATOM 594 O O . PRO A 1 72 ? 13.631 -9.324 -19.529 1.00 92.56 72 PRO A O 1
ATOM 597 N N . ARG A 1 73 ? 11.765 -10.002 -18.467 1.00 93.00 73 ARG A N 1
ATOM 598 C CA . ARG A 1 73 ? 12.016 -9.304 -17.202 1.00 93.00 73 ARG A CA 1
ATOM 599 C C . ARG A 1 73 ? 11.635 -10.205 -16.056 1.00 93.00 73 ARG A C 1
ATOM 601 O O . ARG A 1 73 ? 10.468 -10.509 -15.900 1.00 93.00 73 ARG A O 1
ATOM 608 N N . SER A 1 74 ? 12.598 -10.520 -15.194 1.00 94.94 74 SER A N 1
ATOM 609 C CA . SER A 1 74 ? 12.300 -11.259 -13.971 1.00 94.94 74 SER A CA 1
ATOM 610 C C . SER A 1 74 ? 11.281 -10.517 -13.104 1.00 94.94 74 SER A C 1
ATOM 612 O O . SER A 1 74 ? 11.331 -9.284 -12.997 1.00 94.94 74 SER A O 1
ATOM 614 N N . LYS A 1 75 ? 10.471 -11.270 -12.355 1.00 96.81 75 LYS A N 1
ATOM 615 C CA . LYS A 1 75 ? 9.634 -10.765 -11.252 1.00 96.81 75 LYS A CA 1
ATOM 616 C C . LYS A 1 75 ? 10.339 -9.705 -10.399 1.00 96.81 75 LYS A C 1
ATOM 618 O O . LYS A 1 75 ? 9.764 -8.667 -10.089 1.00 96.81 75 LYS A O 1
ATOM 623 N N . SER A 1 76 ? 11.589 -9.956 -10.004 1.00 97.00 76 SER A N 1
ATOM 624 C CA . SER A 1 76 ? 12.372 -9.038 -9.163 1.00 97.00 76 SER A CA 1
ATOM 625 C C . SER A 1 76 ? 12.699 -7.715 -9.860 1.00 97.00 76 SER A C 1
ATOM 627 O O . SER A 1 76 ? 12.728 -6.666 -9.216 1.00 97.00 76 SER A O 1
ATOM 629 N N . THR A 1 77 ? 12.922 -7.747 -11.175 1.00 94.44 77 THR A N 1
ATOM 630 C CA . THR A 1 77 ? 13.160 -6.546 -11.978 1.00 94.44 77 THR A CA 1
ATOM 631 C C . THR A 1 77 ? 11.882 -5.733 -12.107 1.00 94.44 77 THR A C 1
ATOM 633 O O . THR A 1 77 ? 11.928 -4.530 -11.866 1.00 94.44 77 THR A O 1
ATOM 636 N N . VAL A 1 78 ? 10.753 -6.385 -12.408 1.00 96.06 78 VAL A N 1
ATOM 637 C CA . VAL A 1 78 ? 9.427 -5.746 -12.452 1.00 96.06 78 VAL A CA 1
ATOM 638 C C . VAL A 1 78 ? 9.103 -5.089 -11.111 1.00 96.06 78 VAL A C 1
ATOM 640 O O . VAL A 1 78 ? 8.749 -3.915 -11.073 1.00 96.06 78 VAL A O 1
ATOM 643 N N . LEU A 1 79 ? 9.286 -5.819 -10.006 1.00 95.38 79 LEU A N 1
ATOM 644 C CA . LEU A 1 79 ? 9.037 -5.333 -8.649 1.00 95.38 79 LEU A CA 1
ATOM 645 C C . LEU A 1 79 ? 9.806 -4.043 -8.350 1.00 95.38 79 LEU A C 1
ATOM 647 O O . LEU A 1 79 ? 9.216 -3.044 -7.946 1.00 95.38 79 LEU A O 1
ATOM 651 N N . ARG A 1 80 ? 11.127 -4.061 -8.563 1.00 94.88 80 ARG A N 1
ATOM 652 C CA .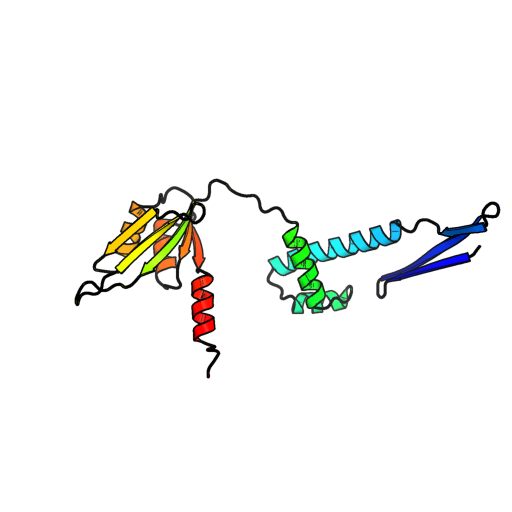 ARG A 1 80 ? 11.990 -2.902 -8.308 1.00 94.88 80 ARG A CA 1
ATOM 653 C C . ARG A 1 80 ? 11.612 -1.719 -9.192 1.00 94.88 80 ARG A C 1
ATOM 655 O O . ARG A 1 80 ? 11.590 -0.591 -8.721 1.00 94.88 80 ARG A O 1
ATOM 662 N N . ALA A 1 81 ? 11.324 -1.976 -10.464 1.00 92.44 81 ALA A N 1
ATOM 663 C CA . ALA A 1 81 ? 10.971 -0.932 -11.413 1.00 92.44 81 ALA A CA 1
ATOM 664 C C . ALA A 1 81 ? 9.635 -0.262 -11.042 1.00 92.44 81 ALA A C 1
ATOM 666 O O . ALA A 1 81 ? 9.547 0.964 -11.030 1.00 92.44 81 ALA A O 1
ATOM 667 N N . PHE A 1 82 ? 8.644 -1.056 -10.622 1.00 92.56 82 PHE A N 1
ATOM 668 C CA . PHE A 1 82 ? 7.375 -0.556 -10.099 1.00 92.56 82 PHE A CA 1
ATOM 669 C C . PHE A 1 82 ? 7.566 0.311 -8.845 1.00 92.56 82 PHE A C 1
ATOM 671 O O . PHE A 1 82 ? 7.092 1.443 -8.825 1.00 92.56 82 PHE A O 1
ATOM 678 N N . TYR A 1 83 ? 8.296 -0.168 -7.828 1.00 90.81 83 TYR A N 1
ATOM 679 C CA . TYR A 1 83 ? 8.533 0.614 -6.604 1.00 90.81 83 TYR A CA 1
ATOM 680 C C . TYR A 1 83 ? 9.280 1.920 -6.872 1.00 90.81 83 TYR A C 1
ATOM 682 O O . TYR A 1 83 ? 8.846 2.966 -6.402 1.00 90.81 83 TYR A O 1
ATOM 690 N N . ASN A 1 84 ? 10.333 1.885 -7.692 1.00 89.81 84 ASN A N 1
ATOM 691 C CA . ASN A 1 84 ? 11.063 3.091 -8.083 1.00 89.81 84 ASN A CA 1
ATOM 692 C C . ASN A 1 84 ? 10.170 4.104 -8.820 1.00 89.81 84 ASN A C 1
ATOM 694 O O . ASN A 1 84 ? 10.438 5.301 -8.770 1.00 89.81 84 ASN A O 1
ATOM 698 N N . GLY A 1 85 ? 9.154 3.632 -9.552 1.00 86.50 85 GLY A N 1
ATOM 699 C CA . GLY A 1 85 ? 8.138 4.489 -10.160 1.00 86.50 85 GLY A CA 1
ATOM 700 C C . GLY A 1 85 ? 7.228 5.105 -9.101 1.00 86.50 85 GLY A C 1
ATOM 701 O O . GLY A 1 85 ? 7.092 6.320 -9.048 1.00 86.50 85 GLY A O 1
ATOM 702 N N . MET A 1 86 ? 6.680 4.278 -8.207 1.00 85.12 86 MET A N 1
ATOM 703 C CA . MET A 1 86 ? 5.790 4.729 -7.131 1.00 85.12 86 MET A CA 1
ATOM 704 C C . MET A 1 86 ? 6.448 5.730 -6.172 1.00 85.12 86 MET A C 1
ATOM 706 O O . MET A 1 86 ? 5.773 6.632 -5.696 1.00 85.12 86 MET A O 1
ATOM 710 N N . GLU A 1 87 ? 7.750 5.608 -5.899 1.00 85.50 87 GLU A N 1
ATOM 711 C CA . GLU A 1 87 ? 8.492 6.566 -5.060 1.00 85.50 87 GLU A CA 1
ATOM 712 C C . GLU A 1 87 ? 8.586 7.970 -5.672 1.00 85.50 87 GLU A C 1
ATOM 714 O O . GLU A 1 87 ? 8.767 8.947 -4.947 1.00 85.50 87 GLU A O 1
ATOM 719 N N . LYS A 1 88 ? 8.483 8.081 -7.001 1.00 83.19 88 LYS A N 1
ATOM 720 C CA . LYS A 1 88 ? 8.533 9.363 -7.716 1.00 83.19 88 LYS A CA 1
ATOM 721 C C . LYS A 1 88 ? 7.160 10.014 -7.854 1.00 83.19 88 LYS A C 1
ATOM 723 O O . LYS A 1 88 ? 7.097 11.202 -8.159 1.00 83.19 88 LYS A O 1
ATOM 728 N N . GLU A 1 89 ? 6.086 9.253 -7.655 1.00 80.94 89 GLU A N 1
ATOM 729 C CA . GLU A 1 89 ? 4.726 9.771 -7.746 1.00 80.94 89 GLU A CA 1
ATOM 730 C C . GLU A 1 89 ? 4.426 10.689 -6.562 1.00 80.94 89 GLU A C 1
ATOM 732 O O . GLU A 1 89 ? 4.542 10.314 -5.392 1.00 80.94 89 GLU A O 1
ATOM 737 N N . THR A 1 90 ? 4.003 11.913 -6.864 1.00 76.94 90 THR A N 1
ATOM 738 C CA . THR A 1 90 ? 3.520 12.844 -5.852 1.00 76.94 90 THR A CA 1
ATOM 739 C C . THR A 1 90 ? 2.057 12.540 -5.571 1.00 76.94 90 THR A C 1
ATOM 741 O O . THR A 1 90 ? 1.160 12.885 -6.336 1.00 76.94 90 THR A O 1
ATOM 744 N N . VAL A 1 91 ? 1.791 11.887 -4.442 1.00 71.25 91 VAL A N 1
ATOM 745 C CA . VAL A 1 91 ? 0.413 11.725 -3.974 1.00 71.25 91 VAL A CA 1
ATOM 746 C C . VAL A 1 91 ? -0.092 13.104 -3.537 1.00 71.25 91 VAL A C 1
ATOM 748 O O . VAL A 1 91 ? 0.511 13.700 -2.639 1.00 71.25 91 VAL A O 1
ATOM 751 N N . PRO A 1 92 ? -1.164 13.647 -4.147 1.00 68.75 92 PRO A N 1
ATOM 752 C CA . PRO A 1 92 ? -1.703 14.930 -3.728 1.00 68.75 92 PRO A CA 1
ATOM 753 C C . PRO A 1 92 ? -2.174 14.811 -2.278 1.00 68.75 92 PRO A C 1
ATOM 755 O O . PRO A 1 92 ? -3.060 14.019 -1.956 1.00 68.75 92 PRO A O 1
ATOM 758 N N . PHE A 1 93 ? -1.556 15.588 -1.392 1.00 61.66 93 PHE A N 1
ATOM 759 C CA . PHE A 1 93 ? -1.970 15.650 -0.001 1.00 61.66 93 PHE A CA 1
ATOM 760 C C . PHE A 1 93 ? -3.284 16.429 0.075 1.00 61.66 93 PHE A C 1
ATOM 762 O O . PHE A 1 93 ? -3.329 17.616 -0.242 1.00 61.66 93 PHE A O 1
ATOM 769 N N . SER A 1 94 ? -4.367 15.758 0.464 1.00 66.12 94 SER A N 1
ATOM 770 C CA . SER A 1 94 ? -5.616 16.442 0.785 1.00 66.12 94 SER A CA 1
ATOM 771 C C . SER A 1 94 ? -5.554 16.890 2.240 1.00 66.12 94 SER A C 1
ATOM 773 O O . SER A 1 94 ? -5.580 16.061 3.147 1.00 66.12 94 SER A O 1
ATOM 775 N N . GLU A 1 95 ? -5.447 18.199 2.470 1.00 61.97 95 GLU A N 1
ATOM 776 C CA . GLU A 1 95 ? -5.351 18.762 3.824 1.00 61.97 95 GLU A CA 1
ATOM 777 C C . GLU A 1 95 ? -6.627 18.572 4.660 1.00 61.97 95 GLU A C 1
ATOM 779 O O . GLU A 1 95 ? -6.572 18.705 5.881 1.00 61.97 95 GLU A O 1
ATOM 784 N N . ASN A 1 96 ? -7.745 18.209 4.024 1.00 69.19 96 ASN A N 1
ATOM 785 C CA . ASN A 1 96 ? -9.078 18.260 4.627 1.00 69.19 96 ASN A CA 1
ATOM 786 C C . ASN A 1 96 ? -9.676 16.890 4.973 1.00 69.19 96 ASN A C 1
ATOM 788 O O . ASN A 1 96 ? -10.851 16.819 5.316 1.00 69.19 96 ASN A O 1
ATOM 792 N N . ILE A 1 97 ? -8.920 15.792 4.873 1.00 76.44 97 ILE A N 1
ATOM 793 C CA . ILE A 1 97 ? -9.436 14.481 5.291 1.00 76.44 97 ILE A CA 1
ATOM 794 C C . ILE A 1 97 ? -9.137 14.295 6.776 1.00 76.44 97 ILE A C 1
ATOM 796 O O . ILE A 1 97 ? -7.976 14.180 7.172 1.00 76.4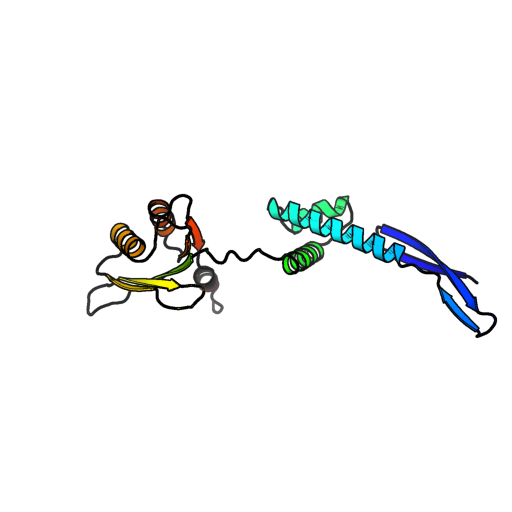4 97 ILE A O 1
ATOM 800 N N . HIS A 1 98 ? -10.185 14.236 7.597 1.00 87.94 98 HIS A N 1
ATOM 801 C CA . HIS A 1 98 ? -10.045 13.927 9.015 1.00 87.94 98 HIS A CA 1
ATOM 802 C C . HIS A 1 98 ? -9.693 12.441 9.164 1.00 87.94 98 HIS A C 1
ATOM 804 O O . HIS A 1 98 ? -10.504 11.560 8.869 1.00 87.94 98 HIS A O 1
ATOM 810 N N . MET A 1 99 ? -8.451 12.165 9.564 1.00 92.56 99 MET A N 1
ATOM 811 C CA . MET A 1 99 ? -7.936 10.811 9.754 1.00 92.56 99 MET A CA 1
ATOM 812 C C . MET A 1 99 ? -7.904 10.472 11.239 1.00 92.56 99 MET A C 1
ATOM 814 O O . MET A 1 99 ? -7.241 11.164 12.013 1.00 92.56 99 MET A O 1
ATOM 818 N N . VAL A 1 100 ? -8.575 9.392 11.634 1.00 95.19 100 VAL A N 1
ATOM 819 C CA . VAL A 1 100 ? -8.667 8.984 13.039 1.00 95.19 100 VAL A CA 1
ATOM 820 C C . VAL A 1 100 ? -8.383 7.499 13.231 1.00 95.19 100 VAL A C 1
ATOM 822 O O . VAL A 1 100 ? -8.738 6.652 12.407 1.00 95.19 100 VAL A O 1
ATOM 825 N N . HIS A 1 101 ? -7.752 7.180 14.354 1.00 95.62 101 HIS A N 1
ATOM 826 C CA . HIS A 1 101 ? -7.603 5.824 14.862 1.00 95.62 101 HIS A CA 1
ATOM 827 C C . HIS A 1 101 ? -8.669 5.573 15.921 1.00 95.62 101 HIS A C 1
ATOM 829 O O . HIS A 1 101 ? -8.719 6.279 16.928 1.00 95.62 101 HIS A O 1
ATOM 835 N N . TYR A 1 102 ? -9.503 4.567 15.687 1.00 96.06 102 TYR A N 1
ATOM 836 C CA . TYR A 1 102 ? -10.457 4.062 16.661 1.00 96.06 102 TYR A CA 1
ATOM 837 C C . TYR A 1 102 ? -9.935 2.746 17.237 1.00 96.06 102 TYR A C 1
ATOM 839 O O . TYR A 1 102 ? -9.666 1.806 16.485 1.00 96.06 102 TYR A O 1
ATOM 847 N N . ASP A 1 103 ? -9.793 2.694 18.559 1.00 93.75 103 ASP A N 1
ATOM 848 C CA . ASP A 1 103 ? -9.299 1.525 19.287 1.00 93.75 103 ASP A CA 1
ATOM 849 C C . ASP A 1 103 ? -10.234 1.160 20.445 1.00 93.75 103 ASP A C 1
ATOM 851 O O . ASP A 1 103 ? -10.883 2.019 21.056 1.00 93.75 103 ASP A O 1
ATOM 855 N N . GLU A 1 104 ? -10.277 -0.131 20.758 1.00 92.25 104 GLU A N 1
ATOM 856 C CA . GLU A 1 104 ? -11.128 -0.707 21.790 1.00 92.25 104 GLU A CA 1
ATOM 857 C C . GLU A 1 104 ? -10.273 -1.473 22.799 1.00 92.25 104 GLU A C 1
ATOM 859 O O . GLU A 1 104 ? -9.569 -2.425 22.465 1.00 92.25 104 GLU A O 1
ATOM 864 N N . GLN A 1 105 ? -10.384 -1.117 24.076 1.00 91.44 105 GLN A N 1
ATOM 865 C CA . GLN A 1 105 ? -9.714 -1.837 25.155 1.00 91.44 105 GLN A CA 1
ATOM 866 C C . GLN A 1 105 ? -10.732 -2.450 26.113 1.00 91.44 105 GLN A C 1
ATOM 868 O O . GLN A 1 105 ? -11.833 -1.939 26.318 1.00 91.44 105 GLN A O 1
ATOM 873 N N . HIS A 1 106 ? -10.335 -3.554 26.747 1.00 92.56 106 HIS A N 1
ATOM 874 C CA . HIS A 1 106 ? -11.182 -4.352 27.634 1.00 92.56 106 HIS A CA 1
ATOM 875 C C . HIS A 1 106 ? -10.697 -4.323 29.098 1.00 92.56 106 HIS A C 1
ATOM 877 O O . HIS A 1 106 ? -10.404 -5.386 29.660 1.00 92.56 106 HIS A O 1
ATOM 883 N N . PRO A 1 107 ? -10.574 -3.146 29.744 1.00 93.94 107 PRO A N 1
ATOM 884 C CA . PRO A 1 107 ? -10.139 -3.063 31.135 1.00 93.94 107 PRO A CA 1
ATOM 885 C C . PRO A 1 107 ? -11.177 -3.657 32.098 1.00 93.94 107 PRO A C 1
ATOM 887 O O . PRO A 1 107 ? -12.343 -3.857 31.762 1.00 93.94 107 PRO A O 1
ATOM 890 N N . LYS A 1 108 ? -10.754 -3.920 33.334 1.00 91.44 108 LYS A N 1
ATOM 891 C CA . LYS A 1 108 ? -11.646 -4.347 34.417 1.00 91.44 108 LYS A CA 1
ATOM 892 C C . LYS A 1 108 ? -11.639 -3.311 35.526 1.00 91.44 108 LYS A C 1
ATOM 894 O O . LYS A 1 108 ? -10.572 -2.868 35.943 1.00 91.44 108 LYS A O 1
ATOM 899 N N . GLU A 1 109 ? -12.821 -2.987 36.033 1.00 89.00 109 GLU A N 1
ATOM 900 C CA . GLU A 1 109 ? -12.994 -2.174 37.233 1.00 89.00 109 GLU A CA 1
ATOM 901 C C . GLU A 1 109 ? -13.558 -3.076 38.337 1.00 89.00 109 GLU A C 1
ATOM 903 O O . GLU A 1 109 ? -14.719 -3.494 38.322 1.00 89.00 109 GLU A O 1
ATOM 908 N N . GLY A 1 110 ? -12.684 -3.485 39.259 1.00 89.44 110 GLY A N 1
ATOM 909 C CA . GLY A 1 110 ? -13.003 -4.519 40.241 1.00 89.44 110 GLY A CA 1
ATOM 910 C C . GLY A 1 110 ? -13.323 -5.863 39.574 1.00 89.44 110 GLY A C 1
ATOM 911 O O . GLY A 1 110 ? -12.477 -6.455 38.905 1.00 89.44 110 GLY A O 1
ATOM 912 N N . ARG A 1 111 ? -14.545 -6.369 39.787 1.00 87.56 111 ARG A N 1
ATOM 913 C CA . ARG A 1 111 ? -15.034 -7.627 39.185 1.00 87.56 111 ARG A CA 1
ATOM 914 C C . ARG A 1 111 ? -15.847 -7.416 37.905 1.00 87.56 111 ARG A C 1
ATOM 916 O O . ARG A 1 111 ? -16.269 -8.402 37.306 1.00 87.56 111 ARG A O 1
ATOM 923 N N . CYS A 1 112 ? -16.060 -6.170 37.491 1.00 90.06 112 CYS A N 1
ATOM 924 C CA . CYS A 1 112 ? -16.869 -5.835 36.326 1.00 90.06 112 CYS A CA 1
ATOM 925 C C . CYS A 1 112 ? -15.978 -5.604 35.102 1.00 90.06 112 CYS A C 1
ATOM 927 O O . CYS A 1 112 ? -14.943 -4.935 35.182 1.00 90.06 112 CYS A O 1
ATOM 929 N N . GLN A 1 113 ? -16.384 -6.171 33.965 1.00 93.19 113 GLN A N 1
ATOM 930 C CA . GLN A 1 113 ? -15.777 -5.866 32.674 1.00 93.19 113 GLN A CA 1
ATOM 931 C C . GLN A 1 113 ? -16.188 -4.453 32.263 1.00 93.19 113 GLN A C 1
ATOM 933 O O . GLN A 1 113 ? -17.357 -4.098 32.384 1.00 93.19 113 GLN A O 1
ATOM 938 N N . LYS A 1 114 ? -15.231 -3.670 31.775 1.00 95.19 114 LYS A N 1
ATOM 939 C CA . LYS A 1 114 ? -15.468 -2.360 31.177 1.00 95.19 114 LYS A CA 1
ATOM 940 C C . LYS A 1 114 ? -14.910 -2.337 29.761 1.00 95.19 114 LYS A C 1
ATOM 942 O O . LYS A 1 114 ? -14.103 -3.195 29.378 1.00 95.19 114 LYS A O 1
ATOM 947 N N . TYR A 1 115 ? -15.340 -1.353 28.992 1.00 94.69 115 TYR A N 1
ATOM 948 C CA . TYR A 1 115 ? -14.948 -1.165 27.605 1.00 94.69 115 TYR A CA 1
ATOM 949 C C . TYR A 1 115 ? -14.487 0.267 27.428 1.00 94.69 115 TYR A C 1
ATOM 951 O O . TYR A 1 115 ? -15.257 1.198 27.625 1.00 94.69 115 TYR A O 1
ATOM 9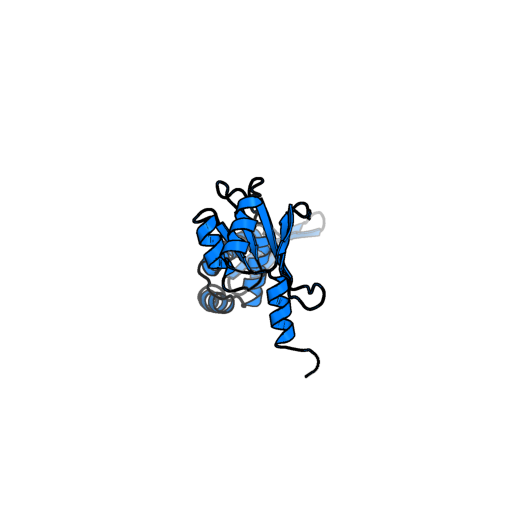59 N N . ARG A 1 116 ? -13.211 0.449 27.116 1.00 95.75 116 ARG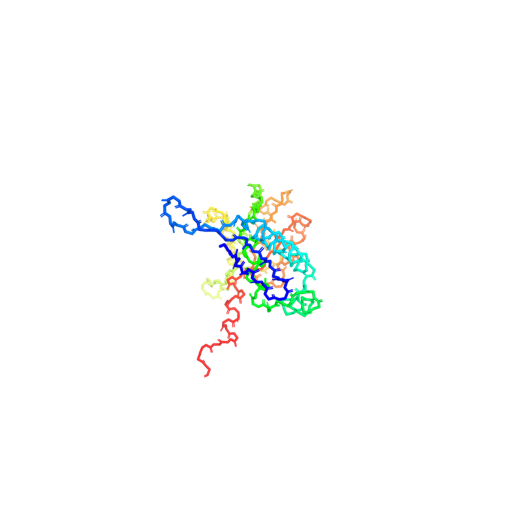 A N 1
ATOM 960 C CA . ARG A 1 116 ? -12.637 1.767 26.869 1.00 95.75 116 ARG A CA 1
ATOM 961 C C . ARG A 1 116 ? -12.596 1.980 25.367 1.00 95.75 116 ARG A C 1
ATOM 963 O O . ARG A 1 116 ? -11.974 1.181 24.668 1.00 95.75 116 ARG A O 1
ATOM 970 N N . LEU A 1 117 ? -13.281 3.013 24.899 1.00 96.25 117 LEU A N 1
ATOM 971 C CA . LEU A 1 117 ? -13.316 3.394 23.494 1.00 96.25 117 LEU A CA 1
ATOM 972 C C . LEU A 1 117 ? -12.465 4.644 23.316 1.00 96.25 117 LEU A C 1
ATOM 974 O O . LEU A 1 117 ? -12.684 5.642 24.006 1.00 96.25 117 LEU A O 1
ATOM 978 N N . THR A 1 118 ? -11.517 4.587 22.388 1.00 96.25 118 THR A N 1
ATOM 979 C CA . THR A 1 118 ? -10.567 5.675 22.159 1.00 96.25 118 THR A CA 1
ATOM 980 C C . THR A 1 118 ? -10.624 6.124 20.708 1.00 96.25 118 THR A C 1
ATOM 982 O O . THR A 1 118 ? -10.620 5.301 19.795 1.00 96.25 118 THR A O 1
ATOM 985 N N . LEU A 1 119 ? -10.638 7.438 20.502 1.00 96.62 119 LEU A N 1
ATOM 986 C CA . LEU A 1 119 ? -10.411 8.088 19.217 1.00 96.62 119 LEU A CA 1
ATOM 987 C C . LEU A 1 119 ? -9.160 8.947 19.309 1.00 96.62 119 LEU A C 1
ATOM 989 O O . LEU A 1 119 ? -9.031 9.779 20.209 1.00 96.62 119 LEU A O 1
ATOM 993 N N . LEU A 1 120 ? -8.261 8.774 18.353 1.00 95.75 120 LEU A N 1
ATOM 994 C CA . LEU A 1 120 ? -7.014 9.519 18.262 1.00 95.75 120 LEU A CA 1
ATOM 995 C C . LEU A 1 120 ? -6.881 10.134 16.873 1.00 95.75 120 LEU A C 1
ATOM 997 O O . LEU A 1 120 ? -7.075 9.451 15.870 1.00 95.75 120 LEU A O 1
ATOM 1001 N N . ASP A 1 121 ? -6.539 11.417 16.819 1.00 92.88 121 ASP A N 1
ATOM 1002 C CA . ASP A 1 121 ? -6.227 12.101 15.568 1.00 92.88 121 ASP A CA 1
ATOM 1003 C C . ASP A 1 121 ? -4.908 11.545 15.016 1.00 92.88 121 ASP A C 1
ATOM 1005 O O . ASP A 1 121 ? -3.870 11.574 15.684 1.00 92.88 121 ASP A O 1
ATOM 1009 N N . ALA A 1 122 ? -4.942 11.003 13.799 1.00 90.31 122 ALA A N 1
ATOM 1010 C CA . ALA A 1 122 ? -3.788 10.330 13.212 1.00 90.31 122 ALA A CA 1
ATOM 1011 C C . ALA A 1 122 ? -2.635 11.295 12.886 1.00 90.31 122 ALA A C 1
ATOM 1013 O O . ALA A 1 122 ? -1.472 10.881 12.853 1.00 90.31 122 ALA A O 1
ATOM 1014 N N . LYS A 1 123 ? -2.927 12.578 12.652 1.00 87.62 123 LYS A N 1
ATOM 1015 C CA . LYS A 1 123 ? -1.936 13.589 12.270 1.00 87.62 123 LYS A CA 1
ATOM 1016 C C . LYS A 1 123 ? -1.273 14.203 13.495 1.00 87.62 123 LYS A C 1
ATOM 1018 O O . LYS A 1 123 ? -0.048 14.280 13.551 1.00 87.62 123 LYS A O 1
ATOM 1023 N N . THR A 1 124 ? -2.062 14.658 14.461 1.00 89.19 124 THR A N 1
ATOM 1024 C CA . THR A 1 124 ? -1.551 15.327 15.667 1.00 89.19 124 THR A CA 1
ATOM 1025 C C . THR A 1 124 ? -1.157 14.342 16.759 1.00 89.19 124 THR A C 1
ATOM 1027 O O . THR A 1 124 ? -0.460 14.733 17.695 1.00 89.19 124 THR A O 1
ATOM 1030 N N . GLN A 1 125 ? -1.588 13.079 16.651 1.00 87.94 125 GLN A N 1
ATOM 1031 C CA . GLN A 1 125 ? -1.427 12.047 17.678 1.00 87.94 125 GLN A CA 1
ATOM 1032 C C . GLN A 1 125 ? -2.098 12.425 19.009 1.00 87.94 125 GLN A C 1
ATOM 1034 O O . GLN A 1 125 ? -1.724 11.927 20.072 1.00 87.94 125 GLN A O 1
ATOM 1039 N N . THR A 1 126 ? -3.089 13.319 18.969 1.00 93.62 126 THR A N 1
ATOM 1040 C CA . THR A 1 126 ? -3.843 13.734 20.154 1.00 93.62 126 THR A CA 1
ATOM 1041 C C . THR A 1 126 ? -5.100 12.899 20.317 1.00 93.62 126 THR A C 1
ATOM 1043 O O . THR A 1 126 ? -5.813 12.632 19.351 1.00 93.62 126 THR A O 1
ATOM 1046 N N . THR A 1 127 ? -5.419 12.550 21.559 1.00 95.69 127 THR A N 1
ATOM 1047 C CA . THR A 1 127 ? -6.692 11.922 21.907 1.00 95.69 127 THR A CA 1
ATOM 1048 C C . THR A 1 127 ? -7.846 12.890 21.650 1.00 95.69 127 THR A C 1
ATOM 1050 O O . THR A 1 127 ? -7.900 13.961 22.252 1.00 95.69 127 THR A O 1
ATOM 1053 N N . ILE A 1 128 ? -8.766 12.501 20.770 1.00 95.44 128 ILE A N 1
ATOM 1054 C CA . ILE A 1 128 ? -10.028 13.206 20.513 1.00 95.44 128 ILE A CA 1
ATOM 1055 C C . ILE A 1 128 ? -11.034 12.844 21.606 1.00 95.44 128 ILE A C 1
ATOM 1057 O O . ILE A 1 128 ? -11.687 13.717 22.171 1.00 95.44 128 ILE A O 1
ATOM 1061 N N . ALA A 1 129 ? -11.139 11.550 21.916 1.00 96.50 129 ALA A N 1
ATOM 1062 C CA . ALA A 1 129 ? -12.041 11.033 22.934 1.00 96.50 129 ALA A CA 1
ATOM 1063 C C . ALA A 1 129 ? -11.492 9.745 23.550 1.00 96.50 129 ALA A C 1
ATOM 1065 O O . ALA A 1 129 ? -10.821 8.963 22.878 1.00 96.50 129 ALA A O 1
ATOM 1066 N N . ASP A 1 130 ? -11.785 9.537 24.828 1.00 96.25 130 ASP A N 1
ATOM 1067 C CA . ASP A 1 130 ? -11.346 8.385 25.612 1.00 96.25 130 ASP A CA 1
ATOM 1068 C C . ASP A 1 130 ? -12.348 8.181 26.750 1.00 96.25 130 ASP A C 1
ATOM 1070 O O . ASP A 1 130 ? -12.249 8.805 27.807 1.00 96.25 130 ASP A O 1
ATOM 1074 N N . ASP A 1 131 ? -13.367 7.368 26.473 1.00 96.00 131 ASP A N 1
ATOM 1075 C CA . ASP A 1 131 ? -14.512 7.161 27.357 1.00 96.00 131 ASP A CA 1
ATOM 1076 C C . ASP A 1 131 ? -14.584 5.682 27.788 1.00 96.00 131 ASP A C 1
ATOM 1078 O O . ASP A 1 131 ? -14.241 4.762 27.036 1.00 96.00 131 ASP A O 1
ATOM 1082 N N . LEU A 1 132 ? -15.045 5.447 29.020 1.00 94.81 132 LEU A N 1
ATOM 1083 C CA . LEU A 1 132 ? -15.222 4.115 29.601 1.00 94.81 132 LEU A CA 1
ATOM 1084 C C . LEU A 1 132 ? -16.712 3.763 29.685 1.00 94.81 132 LEU A C 1
ATOM 1086 O O . LEU A 1 132 ? -17.499 4.516 30.254 1.00 94.81 132 LEU A O 1
ATOM 1090 N N . PHE A 1 133 ? -17.075 2.587 29.184 1.00 94.50 133 PHE A N 1
ATOM 1091 C CA . PHE A 1 133 ? -18.446 2.098 29.089 1.00 94.50 133 PHE A CA 1
ATOM 1092 C C . PHE A 1 133 ? -18.621 0.753 29.798 1.00 94.50 133 PHE A C 1
ATOM 1094 O O . PHE A 1 133 ? -17.675 -0.027 29.958 1.00 94.50 133 PHE A O 1
ATOM 1101 N N . ASP A 1 134 ? -19.857 0.479 30.211 1.00 93.44 134 ASP A N 1
ATOM 1102 C CA . ASP A 1 134 ? -20.264 -0.799 30.805 1.00 93.44 134 ASP A CA 1
ATOM 1103 C C . ASP A 1 134 ? -20.528 -1.886 29.756 1.00 93.44 134 ASP A C 1
ATOM 1105 O O . ASP A 1 134 ? -20.415 -3.076 30.053 1.00 93.44 134 ASP A O 1
ATOM 1109 N N . ASP A 1 135 ? -20.822 -1.493 28.516 1.00 91.94 135 ASP A N 1
ATOM 1110 C CA . ASP A 1 135 ? -21.031 -2.405 27.398 1.00 91.94 135 ASP A CA 1
ATOM 1111 C C . ASP A 1 135 ? -20.273 -1.977 26.133 1.00 91.94 135 ASP A C 1
ATOM 1113 O O . ASP A 1 135 ? -19.772 -0.860 26.015 1.00 91.94 135 ASP A O 1
ATOM 1117 N N . LYS A 1 136 ? -20.186 -2.918 25.188 1.00 90.19 136 LYS A N 1
ATOM 1118 C CA . LYS A 1 136 ? -19.665 -2.720 23.829 1.00 90.19 136 LYS A CA 1
ATOM 1119 C C . LYS A 1 136 ? -20.718 -3.117 22.794 1.00 90.19 136 LYS A C 1
ATOM 1121 O O . LYS A 1 136 ? -20.459 -3.925 21.889 1.00 90.19 136 LYS A O 1
ATOM 1126 N N . SER A 1 137 ? -21.944 -2.643 22.988 1.00 92.00 137 SER A N 1
ATOM 1127 C CA . SER A 1 137 ? -23.000 -2.778 21.986 1.00 92.00 137 SER A CA 1
ATOM 1128 C C . SER A 1 137 ? -22.675 -1.941 20.744 1.00 92.00 137 SER A C 1
ATOM 1130 O O . SER A 1 137 ? -21.868 -1.009 20.789 1.00 92.00 137 SER A O 1
ATOM 1132 N N . SER A 1 138 ? -23.278 -2.292 19.609 1.00 93.19 138 SER A N 1
ATOM 1133 C CA . SER A 1 138 ? -23.124 -1.511 18.378 1.00 93.19 138 SER A CA 1
ATOM 1134 C C . SER A 1 138 ? -23.655 -0.086 18.559 1.00 93.19 138 SER A C 1
ATOM 1136 O O . SER A 1 138 ? -23.086 0.853 18.014 1.00 93.19 138 SER A O 1
ATOM 1138 N N . GLU A 1 139 ? -24.704 0.078 19.356 1.00 94.31 139 GLU A N 1
ATOM 1139 C CA . GLU A 1 139 ? -25.337 1.343 19.719 1.00 94.31 139 GLU A CA 1
ATOM 1140 C C . GLU A 1 139 ? -24.382 2.235 20.516 1.00 94.31 139 GLU A C 1
ATOM 1142 O O . GLU A 1 139 ? -24.158 3.374 20.113 1.00 94.31 139 GLU A O 1
ATOM 1147 N N . THR A 1 140 ? -23.724 1.701 21.549 1.00 94.25 140 THR A N 1
ATOM 1148 C CA . THR A 1 140 ? -22.717 2.434 22.336 1.00 94.25 140 THR A CA 1
ATOM 1149 C C . THR A 1 140 ? -21.571 2.940 21.460 1.00 94.25 140 THR A C 1
ATOM 1151 O O . THR A 1 140 ? -21.162 4.097 21.562 1.00 94.25 140 THR A O 1
ATOM 1154 N N . ILE A 1 141 ? -21.083 2.107 20.533 1.00 94.31 141 ILE A N 1
ATOM 1155 C CA . ILE A 1 141 ? -20.036 2.507 19.581 1.00 94.31 141 ILE A CA 1
ATOM 1156 C C . ILE A 1 141 ? -20.548 3.617 18.650 1.00 94.31 141 ILE A C 1
ATOM 1158 O O . ILE A 1 141 ? -19.853 4.611 18.437 1.00 94.31 141 ILE A O 1
ATOM 1162 N N . LYS A 1 142 ? -21.771 3.490 18.115 1.00 95.38 142 LYS A N 1
ATOM 1163 C CA . LYS A 1 142 ? -22.377 4.510 17.241 1.00 95.38 142 LYS A CA 1
ATOM 1164 C C . LYS A 1 142 ? -22.532 5.850 17.945 1.00 95.38 142 LYS A C 1
ATOM 1166 O O . LYS A 1 142 ? -22.214 6.879 17.353 1.00 95.38 142 LYS A O 1
ATOM 1171 N N . GLU A 1 143 ? -23.031 5.846 19.175 1.00 95.50 143 GLU A N 1
ATOM 1172 C CA . GLU A 1 143 ? -23.209 7.058 19.975 1.00 95.50 143 GLU A CA 1
ATOM 1173 C C . GLU A 1 143 ? -21.867 7.724 20.272 1.00 95.50 143 GLU A C 1
ATOM 1175 O O . GLU A 1 143 ? -21.720 8.927 20.051 1.00 95.50 143 GLU A O 1
ATOM 1180 N N . PHE A 1 144 ? -20.864 6.942 20.677 1.00 96.38 144 PHE A N 1
ATOM 1181 C CA . PHE A 1 144 ? -19.509 7.437 20.901 1.00 96.38 144 PHE A CA 1
ATOM 1182 C C . PHE A 1 144 ? -18.904 8.069 19.639 1.00 96.38 144 PHE A C 1
ATOM 1184 O O . PHE A 1 144 ? -18.359 9.170 19.702 1.00 96.38 144 PHE A O 1
ATOM 1191 N N . LEU A 1 145 ? -19.034 7.425 18.477 1.00 95.69 145 LEU A N 1
ATOM 1192 C CA . LEU A 1 145 ? -18.510 7.955 17.216 1.00 95.69 145 LEU A CA 1
ATOM 1193 C C . LEU A 1 145 ? -19.254 9.223 16.773 1.00 95.69 145 LEU A C 1
ATOM 1195 O O . LEU A 1 145 ? -18.608 10.213 16.444 1.00 95.69 145 LEU A O 1
ATOM 1199 N N . ARG A 1 146 ? -20.594 9.238 16.815 1.00 95.12 146 ARG A N 1
ATOM 1200 C CA . ARG A 1 146 ? -21.413 10.407 16.428 1.00 95.12 146 ARG A CA 1
ATOM 1201 C C . ARG A 1 146 ? -21.211 11.614 17.340 1.00 95.12 146 ARG A C 1
ATOM 1203 O O . ARG A 1 146 ? -21.352 12.744 16.892 1.00 95.12 146 ARG A O 1
ATOM 1210 N N . LYS A 1 147 ? -20.910 11.381 18.619 1.00 96.12 147 LYS A N 1
ATOM 1211 C CA . LYS A 1 147 ? -20.605 12.442 19.587 1.00 96.12 147 LYS A CA 1
ATOM 1212 C C . LYS A 1 147 ? -19.293 13.157 19.257 1.00 96.12 147 LYS A C 1
ATOM 1214 O O . LYS A 1 147 ? -19.180 14.349 19.518 1.00 96.12 147 LYS A O 1
ATOM 1219 N N . ASN A 1 148 ? -18.311 12.425 18.731 1.00 95.12 148 ASN A N 1
ATOM 1220 C CA . ASN A 1 148 ? -16.931 12.897 18.621 1.00 95.12 148 ASN A CA 1
ATOM 1221 C C . ASN A 1 148 ? -16.475 13.170 17.178 1.00 95.12 148 ASN A C 1
ATOM 1223 O O . ASN A 1 148 ? -15.443 13.809 16.986 1.00 95.12 148 ASN A O 1
ATOM 1227 N N . LEU A 1 149 ? -17.216 12.702 16.171 1.00 93.56 149 LEU A N 1
ATOM 1228 C CA . LEU A 1 149 ? -16.900 12.871 14.754 1.00 93.56 149 LEU A CA 1
ATOM 1229 C C . LEU A 1 149 ? -18.090 13.468 14.001 1.00 93.56 149 LEU A C 1
ATOM 1231 O O . LEU A 1 149 ? -19.241 13.096 14.231 1.00 93.56 149 LEU A O 1
ATOM 1235 N N . ASP A 1 150 ? -17.797 14.353 13.051 1.00 90.81 150 ASP A N 1
ATOM 1236 C CA . ASP A 1 150 ? -18.806 14.929 12.170 1.00 90.81 150 ASP A CA 1
ATOM 1237 C C . ASP A 1 150 ? -19.115 13.975 11.007 1.00 90.81 150 ASP A C 1
ATOM 1239 O O . ASP A 1 150 ? -18.313 13.798 10.093 1.00 90.81 150 ASP A O 1
ATOM 1243 N N . ALA A 1 151 ? -20.301 13.363 11.028 1.00 89.50 151 ALA A N 1
ATOM 1244 C CA . ALA A 1 151 ? -20.767 12.477 9.959 1.00 89.50 151 ALA A CA 1
ATOM 1245 C C . ALA A 1 151 ? -21.126 13.217 8.653 1.00 89.50 151 ALA A C 1
ATOM 1247 O O . ALA A 1 151 ? -21.424 12.592 7.626 1.00 89.50 151 ALA A O 1
ATOM 1248 N N . SER A 1 152 ? -21.142 14.552 8.669 1.00 88.69 152 SER A N 1
ATOM 1249 C CA . SER A 1 152 ? -21.367 15.357 7.474 1.00 88.69 152 SER A CA 1
ATOM 1250 C C . SER A 1 152 ? -20.112 15.493 6.600 1.00 88.69 152 SER A C 1
ATOM 1252 O O . SER A 1 152 ? -20.264 15.674 5.389 1.00 88.69 152 SER A O 1
ATOM 1254 N N . GLU A 1 153 ? -18.923 15.265 7.158 1.00 88.56 153 GLU A N 1
ATOM 1255 C CA . GLU A 1 153 ? -17.631 15.391 6.478 1.00 88.56 153 GLU A CA 1
ATOM 1256 C C . GLU A 1 153 ? -17.017 14.021 6.109 1.00 88.56 153 GLU A C 1
ATOM 1258 O O . GLU A 1 153 ? -17.318 13.007 6.748 1.00 88.56 153 GLU A O 1
ATOM 1263 N N . PRO A 1 154 ? -16.158 13.945 5.071 1.00 89.81 154 PRO A N 1
ATOM 1264 C CA . PRO A 1 154 ? -15.362 12.756 4.778 1.00 89.81 154 PRO A CA 1
ATOM 1265 C C . PRO A 1 154 ? -14.423 12.386 5.925 1.00 89.81 154 PRO A C 1
ATOM 1267 O O . PRO A 1 154 ? -13.673 13.225 6.428 1.00 89.81 154 PRO A O 1
ATOM 1270 N N . VAL A 1 155 ? -14.409 11.104 6.290 1.00 92.31 155 VAL A N 1
ATOM 1271 C CA . VAL A 1 155 ? -13.573 10.597 7.380 1.00 92.31 155 VAL A CA 1
ATOM 1272 C C . VAL A 1 155 ? -12.812 9.350 6.950 1.00 92.31 155 VAL A C 1
ATOM 1274 O O . VAL A 1 155 ? -13.360 8.425 6.342 1.00 92.31 155 VAL A O 1
ATOM 1277 N N . PHE A 1 156 ? -11.527 9.323 7.288 1.00 94.06 156 PHE A N 1
ATOM 1278 C CA . PHE A 1 156 ? -10.692 8.140 7.164 1.00 94.06 156 PHE A CA 1
ATOM 1279 C C . PHE A 1 156 ? -10.534 7.512 8.545 1.00 94.06 156 PHE A C 1
ATOM 1281 O O . PHE A 1 156 ? -9.925 8.109 9.433 1.00 94.06 156 PHE A O 1
ATOM 1288 N N . ILE A 1 157 ? -11.080 6.314 8.737 1.00 95.56 157 ILE A N 1
ATOM 1289 C CA . ILE A 1 157 ? -11.079 5.648 10.042 1.00 95.56 157 ILE A CA 1
ATOM 1290 C C . ILE A 1 157 ? -10.267 4.367 9.951 1.00 95.56 157 ILE A C 1
ATOM 1292 O O . ILE A 1 157 ? -10.556 3.475 9.147 1.00 95.56 157 ILE A O 1
ATOM 1296 N N . VAL A 1 158 ? -9.270 4.268 10.825 1.00 96.12 158 VAL A N 1
ATOM 1297 C CA . VAL A 1 158 ? -8.510 3.043 11.043 1.00 96.12 158 VAL A CA 1
ATOM 1298 C C . VAL A 1 158 ? -9.055 2.344 12.276 1.00 96.12 158 VAL A C 1
ATOM 1300 O O . VAL A 1 158 ? -9.031 2.923 13.360 1.00 96.12 158 VAL A O 1
ATOM 1303 N N . THR A 1 159 ? -9.507 1.102 12.121 1.00 95.62 159 THR A N 1
ATOM 1304 C CA . THR A 1 159 ? -9.992 0.281 13.241 1.00 95.62 159 THR A CA 1
ATOM 1305 C C . THR A 1 159 ? -9.227 -1.019 13.362 1.00 95.62 159 THR A C 1
ATOM 1307 O O . THR A 1 159 ? -8.554 -1.476 12.437 1.00 95.62 159 THR A O 1
ATOM 1310 N N . ASP A 1 160 ? -9.435 -1.687 14.480 1.00 91.00 160 ASP A N 1
ATOM 1311 C CA . ASP A 1 160 ? -9.073 -3.082 14.667 1.00 91.00 160 ASP A CA 1
ATOM 1312 C C . ASP A 1 160 ? -9.926 -4.024 13.810 1.00 91.00 160 ASP A C 1
ATOM 1314 O O . ASP A 1 160 ? -10.831 -3.610 13.082 1.00 91.00 160 ASP A O 1
ATOM 1318 N N . PHE A 1 161 ? -9.637 -5.321 13.908 1.00 89.62 161 PHE A N 1
ATOM 1319 C CA . PHE A 1 161 ? -10.312 -6.389 13.167 1.00 89.62 161 PHE A CA 1
ATOM 1320 C C . PHE A 1 161 ? -11.644 -6.836 13.808 1.00 89.62 161 PHE A C 1
ATOM 1322 O O . PHE A 1 161 ? -12.074 -7.976 13.610 1.00 89.62 161 PHE A O 1
ATOM 1329 N N . ASP A 1 162 ? -12.322 -5.970 14.575 1.00 88.06 162 ASP A N 1
ATOM 1330 C CA . ASP A 1 162 ? -13.686 -6.261 15.035 1.00 88.06 162 ASP A CA 1
ATOM 1331 C C . ASP A 1 162 ? -14.623 -6.285 13.819 1.00 88.06 162 ASP A C 1
ATOM 1333 O O . ASP A 1 162 ? -14.809 -5.288 13.118 1.00 88.06 162 ASP A O 1
ATOM 1337 N N . LYS A 1 163 ? -15.233 -7.448 13.575 1.00 88.62 163 LYS A N 1
ATOM 1338 C CA . LYS A 1 163 ? -16.099 -7.704 12.415 1.00 88.62 163 LYS A CA 1
ATOM 1339 C C . LYS A 1 163 ? -17.325 -6.791 12.359 1.00 88.62 163 LYS A C 1
ATOM 1341 O O . LYS A 1 163 ? -17.932 -6.689 11.302 1.00 88.62 163 LYS A O 1
ATOM 1346 N N . ARG A 1 164 ? -17.701 -6.158 13.474 1.00 91.56 164 ARG A N 1
ATOM 1347 C CA . ARG A 1 164 ? -18.856 -5.254 13.562 1.00 91.56 164 ARG A CA 1
ATOM 1348 C C . ARG A 1 164 ? -18.518 -3.829 13.123 1.00 91.56 164 ARG A C 1
ATOM 1350 O O . ARG A 1 164 ? -19.419 -3.108 12.707 1.00 91.56 164 ARG A O 1
ATOM 1357 N N . CYS A 1 165 ? -17.245 -3.426 13.199 1.00 90.06 165 CYS A N 1
ATOM 1358 C CA . CYS A 1 165 ? -16.813 -2.066 12.868 1.00 90.06 165 CYS A CA 1
ATOM 1359 C C . CYS A 1 165 ? -17.198 -1.639 11.441 1.00 90.06 165 CYS A C 1
ATOM 1361 O O . CYS A 1 165 ? -17.786 -0.568 11.316 1.00 90.06 165 CYS A O 1
ATOM 1363 N N . PRO A 1 166 ? -16.960 -2.432 10.376 1.00 93.06 166 PRO A N 1
ATOM 1364 C CA . PRO A 1 166 ? -17.308 -2.017 9.015 1.00 93.06 166 PRO A CA 1
ATOM 1365 C C . PRO A 1 166 ? -18.785 -1.646 8.855 1.00 93.06 166 PRO A C 1
ATOM 1367 O O . PRO A 1 166 ? -19.097 -0.599 8.292 1.00 93.06 166 PRO A O 1
ATOM 1370 N N . ASP A 1 167 ? -19.689 -2.469 9.392 1.00 95.06 167 ASP A N 1
ATOM 1371 C CA . ASP A 1 167 ? -21.132 -2.242 9.283 1.00 95.06 167 ASP A CA 1
ATOM 1372 C C . ASP A 1 167 ? -21.571 -1.029 10.114 1.00 95.06 167 ASP A C 1
ATOM 1374 O O . ASP A 1 167 ? -22.315 -0.180 9.622 1.00 95.06 167 ASP A O 1
ATOM 1378 N N . ILE A 1 168 ? -21.051 -0.896 11.342 1.00 94.88 168 ILE A N 1
ATOM 1379 C CA . ILE A 1 168 ? -21.311 0.259 12.214 1.00 94.88 168 ILE A CA 1
ATOM 1380 C C . ILE A 1 168 ? -20.859 1.560 11.543 1.00 94.88 168 ILE A C 1
ATOM 1382 O O . ILE A 1 168 ? -21.622 2.524 11.486 1.00 94.88 168 ILE A O 1
ATOM 1386 N N . LEU A 1 169 ? -19.632 1.596 11.023 1.00 95.69 169 LEU A N 1
ATOM 1387 C CA . LEU A 1 169 ? -19.070 2.785 10.388 1.00 95.69 169 LEU A CA 1
ATOM 1388 C C . LEU A 1 169 ? -19.830 3.143 9.112 1.00 95.69 169 LEU A C 1
ATOM 1390 O O . LEU A 1 169 ? -20.140 4.314 8.890 1.00 95.69 169 LEU A O 1
ATOM 1394 N N . LYS A 1 170 ? -20.171 2.144 8.293 1.00 95.31 170 LYS A N 1
ATOM 1395 C CA . LYS A 1 170 ? -20.936 2.356 7.062 1.00 95.31 170 LYS A CA 1
ATOM 1396 C C . LYS A 1 170 ? -22.325 2.923 7.349 1.00 95.31 170 LYS A C 1
ATOM 1398 O O . LYS A 1 170 ? -22.793 3.769 6.596 1.00 95.31 170 LYS A O 1
ATOM 1403 N N . GLU A 1 171 ? -22.962 2.516 8.444 1.00 96.12 171 GLU A N 1
ATOM 1404 C CA . GLU A 1 171 ? -24.248 3.076 8.872 1.00 96.12 171 GLU A CA 1
ATOM 1405 C C . GLU A 1 171 ? -24.146 4.549 9.310 1.00 96.12 171 GLU A C 1
ATOM 1407 O O . GLU A 1 171 ? -25.094 5.312 9.131 1.00 96.12 171 GLU A O 1
ATOM 1412 N N . ILE A 1 172 ? -23.015 4.968 9.884 1.00 94.94 172 ILE A N 1
ATOM 1413 C CA . ILE A 1 172 ? -22.823 6.344 10.370 1.00 94.94 172 ILE A CA 1
ATOM 1414 C C . ILE A 1 172 ? -22.417 7.287 9.233 1.00 94.94 172 ILE A C 1
ATOM 1416 O O . ILE A 1 172 ? -22.978 8.375 9.118 1.00 94.94 172 ILE A O 1
ATOM 1420 N N . PHE A 1 173 ? -21.445 6.880 8.418 1.00 94.56 173 PHE A N 1
ATOM 1421 C CA . PHE A 1 173 ? -20.747 7.762 7.477 1.00 94.56 173 PHE A CA 1
ATOM 1422 C C . PHE A 1 173 ? -21.109 7.501 6.005 1.00 94.56 173 PHE A C 1
ATOM 1424 O O . PHE A 1 173 ? -20.881 8.363 5.155 1.00 94.56 173 PHE A O 1
ATOM 1431 N N . GLY A 1 174 ? -21.695 6.343 5.679 1.00 94.06 174 GLY A N 1
ATOM 1432 C CA . GLY A 1 174 ? -22.106 5.996 4.316 1.00 94.06 174 GLY A CA 1
ATOM 1433 C C . GLY A 1 174 ? -20.967 6.134 3.303 1.00 94.06 174 GLY A C 1
ATOM 1434 O O . GLY A 1 174 ? -19.866 5.630 3.518 1.00 94.06 174 GLY A O 1
ATOM 1435 N N . ASP A 1 175 ? -21.227 6.857 2.214 1.00 93.19 175 ASP A N 1
ATOM 1436 C CA . ASP A 1 175 ? -20.275 7.066 1.110 1.00 93.19 175 ASP A CA 1
ATOM 1437 C C . ASP A 1 175 ? -19.097 7.991 1.468 1.00 93.19 175 ASP A C 1
ATOM 1439 O O . ASP A 1 175 ? -18.156 8.134 0.691 1.00 93.19 175 ASP A O 1
ATOM 1443 N N . LYS A 1 176 ? -19.134 8.627 2.644 1.00 91.38 176 LYS A N 1
ATOM 1444 C CA . LYS A 1 176 ? -18.073 9.516 3.146 1.00 91.38 176 LYS A CA 1
ATOM 1445 C C . LYS A 1 176 ? -17.001 8.766 3.935 1.00 91.38 176 LYS A C 1
ATOM 1447 O O . LYS A 1 176 ? -16.029 9.372 4.384 1.00 91.38 176 LYS A O 1
ATOM 1452 N N . LEU A 1 177 ? -17.190 7.460 4.123 1.00 93.50 177 LEU A N 1
ATOM 1453 C CA . LEU A 1 177 ? -16.277 6.599 4.850 1.00 93.50 177 LEU A CA 1
ATOM 1454 C C . LEU A 1 177 ? -15.163 6.083 3.946 1.00 93.50 177 LEU A C 1
ATOM 1456 O O . LEU A 1 177 ? -15.415 5.384 2.964 1.00 93.50 177 LEU A O 1
ATOM 1460 N N . VAL A 1 178 ? -13.925 6.286 4.382 1.00 92.94 178 VAL A N 1
ATOM 1461 C CA . VAL A 1 178 ? -12.800 5.451 3.965 1.00 92.94 178 VAL A CA 1
ATOM 1462 C C . VAL A 1 178 ? -12.353 4.636 5.173 1.00 92.94 178 VAL A C 1
ATOM 1464 O O . VAL A 1 178 ? -11.863 5.180 6.159 1.00 92.94 178 VAL A O 1
ATOM 1467 N N . HIS A 1 179 ? -12.562 3.321 5.120 1.00 94.50 179 HIS A N 1
ATOM 1468 C CA . HIS A 1 179 ? -12.235 2.411 6.219 1.00 94.50 179 HIS A CA 1
ATOM 1469 C C . HIS A 1 179 ? -11.013 1.561 5.885 1.00 94.50 179 HIS A C 1
ATOM 1471 O O . HIS A 1 179 ? -10.930 0.965 4.810 1.00 94.50 179 HIS A O 1
ATOM 1477 N N . GLN A 1 180 ? -10.083 1.477 6.835 1.00 94.56 180 GLN A N 1
ATOM 1478 C CA . GLN A 1 180 ? -8.926 0.596 6.760 1.00 94.56 180 GLN A CA 1
ATOM 1479 C C . GLN A 1 180 ? -8.766 -0.183 8.073 1.00 94.56 180 GLN A C 1
ATOM 1481 O O . GLN A 1 180 ? -8.892 0.364 9.166 1.00 94.56 180 GLN A O 1
ATOM 1486 N N . TYR A 1 181 ? -8.398 -1.462 7.978 1.00 94.88 181 TYR A N 1
ATOM 1487 C CA . TYR A 1 181 ? -7.953 -2.222 9.143 1.00 94.88 181 TYR A CA 1
ATOM 1488 C C . TYR A 1 181 ? -6.527 -1.852 9.569 1.00 94.88 181 TYR A C 1
ATOM 1490 O O . TYR A 1 181 ? -5.619 -1.691 8.746 1.00 94.88 181 TYR A O 1
ATOM 1498 N N . CYS A 1 182 ? -6.310 -1.771 10.877 1.00 93.50 182 CYS A N 1
ATOM 1499 C CA . CYS A 1 182 ? -5.044 -1.393 11.476 1.00 93.50 182 CYS A CA 1
ATOM 1500 C C . CYS A 1 182 ? -3.945 -2.414 11.149 1.00 93.50 182 CYS A C 1
ATOM 1502 O O . CYS A 1 182 ? -3.977 -3.564 11.593 1.00 93.50 182 CYS A O 1
ATOM 1504 N N . LEU A 1 183 ? -2.920 -1.975 10.414 1.00 92.94 183 LEU A N 1
ATOM 1505 C CA . LEU A 1 183 ? -1.794 -2.829 10.019 1.00 92.94 183 LEU A CA 1
ATOM 1506 C C . LEU A 1 183 ? -1.001 -3.346 11.226 1.00 92.94 183 LEU A C 1
ATOM 1508 O O . LEU A 1 183 ? -0.482 -4.459 11.189 1.00 92.94 183 LEU A O 1
ATOM 1512 N N . MET A 1 184 ? -0.935 -2.577 12.318 1.00 91.50 184 MET A N 1
ATOM 1513 C CA . MET A 1 184 ? -0.316 -3.040 13.562 1.00 91.50 184 MET A CA 1
ATOM 1514 C C . MET A 1 184 ? -1.055 -4.264 14.118 1.00 91.50 184 MET A C 1
ATOM 1516 O O . MET A 1 184 ? -0.413 -5.245 14.492 1.00 91.50 184 MET A O 1
ATOM 1520 N N . HIS A 1 185 ? -2.389 -4.230 14.157 1.00 89.56 185 HIS A N 1
ATOM 1521 C CA . HIS A 1 185 ? -3.184 -5.356 14.642 1.00 89.56 185 HIS A CA 1
ATOM 1522 C C . HIS A 1 185 ? -3.114 -6.560 13.706 1.00 89.56 185 HIS A C 1
ATOM 1524 O O . HIS A 1 185 ? -2.974 -7.682 14.189 1.00 89.56 185 HIS A O 1
ATOM 1530 N N . LEU A 1 186 ? -3.069 -6.334 12.391 1.00 91.06 186 LEU A N 1
ATOM 1531 C CA . LEU A 1 186 ? -2.814 -7.400 11.421 1.00 91.06 186 LEU A CA 1
ATOM 1532 C C . LEU A 1 186 ? -1.476 -8.094 11.697 1.00 91.06 186 LEU A C 1
ATOM 1534 O O . LEU A 1 186 ? -1.413 -9.317 11.785 1.00 91.06 186 LEU A O 1
ATOM 1538 N N . ASN A 1 187 ? -0.412 -7.315 11.891 1.00 90.31 187 ASN A N 1
ATOM 1539 C CA . ASN A 1 187 ? 0.914 -7.856 12.168 1.00 90.31 187 ASN A CA 1
ATOM 1540 C C . ASN A 1 187 ? 0.955 -8.637 13.487 1.00 90.31 187 ASN A C 1
ATOM 1542 O O . ASN A 1 187 ? 1.591 -9.686 13.545 1.00 90.31 187 ASN A O 1
ATOM 1546 N N . LYS A 1 188 ? 0.257 -8.173 14.535 1.00 88.44 188 LYS A N 1
ATOM 1547 C CA . LYS A 1 188 ? 0.130 -8.922 15.798 1.00 88.44 188 LYS A CA 1
ATOM 1548 C C . LYS A 1 188 ? -0.535 -10.285 15.584 1.00 88.44 188 LYS A C 1
ATOM 1550 O O . LYS A 1 188 ? -0.044 -11.271 16.126 1.00 88.44 188 LYS A O 1
ATOM 1555 N N . LEU A 1 189 ? -1.608 -10.343 14.790 1.00 89.00 189 LEU A N 1
ATOM 1556 C CA . LEU A 1 189 ? -2.295 -11.597 14.459 1.00 89.00 189 LEU A CA 1
ATOM 1557 C C . LEU A 1 189 ? -1.370 -12.551 13.694 1.00 89.00 189 LEU A C 1
ATOM 1559 O O . LEU A 1 189 ? -1.188 -13.687 14.118 1.00 89.00 189 LEU A O 1
ATOM 1563 N N . ILE A 1 190 ? -0.700 -12.064 12.644 1.00 88.69 190 ILE A N 1
ATOM 1564 C CA . ILE A 1 190 ? 0.250 -12.869 11.858 1.00 88.69 190 ILE A CA 1
ATOM 1565 C C . ILE A 1 190 ? 1.365 -13.427 12.754 1.00 88.69 190 ILE A C 1
ATOM 1567 O O . ILE A 1 190 ? 1.682 -14.610 12.687 1.00 88.69 190 ILE A O 1
ATOM 1571 N N . VAL A 1 191 ? 1.961 -12.604 13.621 1.00 89.19 191 VAL A N 1
ATOM 1572 C CA . VAL A 1 191 ? 3.029 -13.059 14.530 1.00 89.19 191 VAL A CA 1
ATOM 1573 C C . VAL A 1 191 ? 2.518 -14.078 15.551 1.00 89.19 191 VAL A C 1
ATOM 1575 O O . VAL A 1 191 ? 3.259 -14.991 15.911 1.00 89.19 191 VAL A O 1
ATOM 1578 N N . SER A 1 192 ? 1.271 -13.948 16.008 1.00 87.19 192 SER A N 1
ATOM 1579 C CA . SER A 1 192 ? 0.652 -14.929 16.904 1.00 87.19 192 SER A CA 1
ATOM 1580 C C . SER A 1 192 ? 0.458 -16.291 16.236 1.00 87.19 192 SER A C 1
ATOM 1582 O O . SER A 1 192 ? 0.606 -17.306 16.913 1.00 87.19 192 SER A O 1
ATOM 1584 N N . ASP A 1 193 ? 0.149 -16.324 14.938 1.00 88.19 193 ASP A N 1
ATOM 1585 C CA . ASP A 1 193 ? -0.027 -17.572 14.184 1.00 88.19 193 ASP A CA 1
ATOM 1586 C C . ASP A 1 193 ? 1.314 -18.252 13.852 1.00 88.19 193 ASP A C 1
ATOM 1588 O O . ASP A 1 193 ? 1.373 -19.472 13.697 1.00 88.19 193 ASP A O 1
ATOM 1592 N N . PHE A 1 194 ? 2.408 -17.482 13.795 1.00 87.31 194 PHE A N 1
ATOM 1593 C CA . PHE A 1 194 ? 3.767 -17.972 13.532 1.00 87.31 194 PHE A CA 1
ATOM 1594 C C . PHE A 1 194 ? 4.741 -17.623 14.673 1.00 87.31 194 PHE A C 1
ATOM 1596 O O . PHE A 1 194 ? 5.684 -16.842 14.476 1.00 87.31 194 PHE A O 1
ATOM 1603 N N . PRO A 1 195 ? 4.554 -18.179 15.886 1.00 78.56 195 PRO A N 1
ATOM 1604 C CA . PRO A 1 195 ? 5.418 -17.867 17.012 1.00 78.56 195 PRO A CA 1
ATOM 1605 C C . PRO A 1 195 ? 6.837 -18.393 16.758 1.00 78.56 195 PRO A C 1
ATOM 1607 O O . PRO A 1 195 ? 7.040 -19.551 16.399 1.00 78.56 195 PRO A O 1
ATOM 1610 N N . LYS A 1 196 ? 7.845 -17.540 16.994 1.00 73.62 196 LYS A N 1
ATOM 1611 C CA . LYS A 1 196 ? 9.277 -17.866 16.806 1.00 73.62 196 LYS A CA 1
ATOM 1612 C C . LYS A 1 196 ? 9.749 -19.103 17.580 1.00 73.62 196 LYS A C 1
ATOM 1614 O O . LYS A 1 196 ? 10.754 -19.692 17.202 1.00 73.62 196 LYS A O 1
ATOM 1619 N N . ASN A 1 197 ? 9.043 -19.459 18.650 1.00 67.19 197 ASN A N 1
ATOM 1620 C CA . ASN A 1 197 ? 9.316 -20.629 19.470 1.00 67.19 197 ASN A CA 1
ATOM 1621 C C . ASN A 1 197 ? 8.125 -21.581 19.330 1.00 67.19 197 ASN A C 1
ATOM 1623 O O . ASN A 1 197 ? 7.129 -21.420 20.037 1.00 67.19 197 ASN A O 1
ATOM 1627 N N . THR A 1 198 ? 8.220 -22.515 18.390 1.00 56.22 198 THR A N 1
ATOM 1628 C CA . THR A 1 198 ? 7.339 -23.687 18.283 1.00 56.22 198 THR A CA 1
ATOM 1629 C C . THR A 1 198 ? 8.119 -24.941 18.630 1.00 56.22 198 THR A C 1
ATOM 1631 O O . THR A 1 198 ? 9.324 -24.988 18.291 1.00 56.22 198 THR A O 1
#

Radius of gyration: 28.71 Å; chains: 1; bounding box: 72×42×77 Å

Sequence (198 aa):
NGYNPHTKQGLGEIIIGRYKCSNCGSTHEEDHSFWEDLKTLLYDSFNNFFQVLRYHNVSYEGISDVMDFIFPRSKSTVLRAFYNGMEKETVPFSENIHMVHYDEQHPKEGRCQKYRLTLLDAKTQTTIADDLFDDKSSETIKEFLRKNLDASEPVFIVTDFDKRCPDILKEIFGDKLVHQYCLMHLNKLIVSDFPKNT